Protein AF-A0A7C5VXK3-F1 (afdb_monomer_lite)

Foldseek 3Di:
DQLQVLVQVLCVLQVHHVVVQFDPPPPDPPRRGDCCLLDLVCLPPVNVCVSVVHDCVVRVVCCVVCVVSSVSSSVSSVVVCVVVVHRAFQKKKKKKKAWDPVVVCLVVQCVPPNPVSNVLQVVLLVVLLVVLVCCCVPVFVQKAWPDRRSGMTIIMHQLLCRLVSNLSSQVSSCVSNVGTGMFMFMEMDGPVPPVVVNNVNRVVQSVLQCLQVPRQKYWYWYDAPDDDIFIAMAHSVLVVLLPLVVLLVLLQDDAASHFAPCLLVQLLVVCVVVLALDVVSLVSLLVSLVVGGHHPPPNVVVSVSNSVSLSVSQNVLVVSQVVQVVPDPDDDPSDRGRSSNNSSSSSNSSNCVSRSSDD

Structure (mmCIF, N/CA/C/O backbone):
data_AF-A0A7C5VXK3-F1
#
_entry.id   AF-A0A7C5VXK3-F1
#
loop_
_atom_site.group_PDB
_atom_site.id
_atom_site.type_symbol
_atom_site.label_atom_id
_atom_site.label_alt_id
_atom_site.label_comp_id
_atom_site.label_asym_id
_atom_site.label_entity_id
_atom_site.label_seq_id
_atom_site.pdbx_PDB_ins_code
_atom_site.Cartn_x
_atom_site.Cartn_y
_atom_site.Cartn_z
_atom_site.occupancy
_atom_site.B_iso_or_equiv
_atom_site.auth_seq_id
_atom_site.auth_comp_id
_atom_site.auth_asym_id
_atom_site.auth_atom_id
_atom_site.pdbx_PDB_model_num
ATOM 1 N N . GLU A 1 1 ? 18.130 -14.695 -14.719 1.00 89.81 1 GLU A N 1
ATOM 2 C CA . GLU A 1 1 ? 19.472 -15.063 -15.228 1.00 89.81 1 GLU A CA 1
ATOM 3 C C . GLU A 1 1 ? 19.675 -14.623 -16.669 1.00 89.81 1 GLU A C 1
ATOM 5 O O . GLU A 1 1 ? 20.484 -13.735 -16.870 1.00 89.81 1 GLU A O 1
ATOM 10 N N . ALA A 1 2 ? 18.872 -15.091 -17.632 1.00 93.81 2 ALA A N 1
ATOM 11 C CA . ALA A 1 2 ? 18.990 -14.672 -19.039 1.00 93.81 2 ALA A CA 1
ATOM 12 C C . ALA A 1 2 ? 19.088 -13.144 -19.247 1.00 93.81 2 ALA A C 1
ATOM 14 O O . ALA A 1 2 ? 19.926 -12.678 -20.015 1.00 93.81 2 ALA A O 1
ATOM 15 N N . TYR A 1 3 ? 18.276 -12.353 -18.530 1.00 96.12 3 TYR A N 1
ATOM 16 C CA . TYR A 1 3 ? 18.373 -10.891 -18.584 1.00 96.12 3 TYR A CA 1
ATOM 17 C C . TYR A 1 3 ? 19.704 -10.346 -18.040 1.00 96.12 3 TYR A C 1
ATOM 19 O O . TYR A 1 3 ? 20.323 -9.507 -18.689 1.00 96.12 3 TYR A O 1
ATOM 27 N N . ARG A 1 4 ? 20.172 -10.852 -16.890 1.00 95.31 4 ARG A N 1
ATOM 28 C CA . ARG A 1 4 ? 21.469 -10.481 -16.300 1.00 95.31 4 ARG A CA 1
ATOM 29 C C . ARG A 1 4 ? 22.591 -10.718 -17.306 1.00 95.31 4 ARG A C 1
ATOM 31 O O . ARG A 1 4 ? 23.376 -9.814 -17.550 1.00 95.31 4 ARG A O 1
ATOM 38 N N . ASP A 1 5 ? 22.637 -11.902 -17.905 1.00 96.25 5 ASP A N 1
ATOM 39 C CA . ASP A 1 5 ? 23.727 -12.285 -18.803 1.00 96.25 5 ASP A CA 1
ATOM 40 C C . ASP A 1 5 ? 23.717 -11.422 -20.082 1.00 96.25 5 ASP A C 1
ATOM 42 O O . ASP A 1 5 ? 24.765 -10.983 -20.556 1.00 96.25 5 ASP A O 1
ATOM 46 N N . ALA A 1 6 ? 22.528 -11.097 -20.606 1.00 97.12 6 ALA A N 1
ATOM 47 C CA . ALA A 1 6 ? 22.383 -10.181 -21.737 1.00 97.12 6 ALA A CA 1
ATOM 48 C C . ALA A 1 6 ? 22.794 -8.736 -21.388 1.00 97.12 6 ALA A C 1
ATOM 50 O O . ALA A 1 6 ? 23.418 -8.061 -22.209 1.00 97.12 6 ALA A O 1
ATOM 51 N N . PHE A 1 7 ? 22.476 -8.270 -20.177 1.00 96.75 7 PHE A N 1
ATOM 52 C CA . PHE A 1 7 ? 22.904 -6.967 -19.669 1.00 96.75 7 PHE A CA 1
ATOM 53 C C . PHE A 1 7 ? 24.427 -6.902 -19.474 1.00 96.75 7 PHE A C 1
ATOM 55 O O . PHE A 1 7 ? 25.067 -5.969 -19.953 1.00 96.75 7 PHE A O 1
ATOM 62 N N . GLU A 1 8 ? 25.032 -7.914 -18.847 1.00 97.00 8 GLU A N 1
ATOM 63 C CA . GLU A 1 8 ? 26.486 -7.997 -18.659 1.00 97.00 8 GLU A CA 1
ATOM 64 C C . GLU A 1 8 ? 27.231 -8.015 -20.008 1.00 97.00 8 GLU A C 1
ATOM 66 O O . GLU A 1 8 ? 28.255 -7.340 -20.159 1.00 97.00 8 GLU A O 1
ATOM 71 N N . LEU A 1 9 ? 26.696 -8.716 -21.017 1.00 97.44 9 LEU A N 1
ATOM 72 C CA . LEU A 1 9 ? 27.242 -8.713 -22.377 1.00 97.44 9 LEU A CA 1
ATOM 73 C C . LEU A 1 9 ? 27.132 -7.335 -23.045 1.00 97.44 9 LEU A C 1
ATOM 75 O O . LEU A 1 9 ? 28.082 -6.903 -23.700 1.00 97.44 9 LEU A O 1
ATOM 79 N N . LEU A 1 10 ? 26.003 -6.640 -22.879 1.00 97.00 10 LEU A N 1
ATOM 80 C CA . LEU A 1 10 ? 25.816 -5.281 -23.391 1.00 97.00 10 LEU A CA 1
ATOM 81 C C . LEU A 1 10 ? 26.846 -4.318 -22.792 1.00 97.00 10 LEU A C 1
ATOM 83 O O . LEU A 1 10 ? 27.551 -3.653 -23.545 1.00 97.00 10 LEU A O 1
ATOM 87 N N . VAL A 1 11 ? 26.986 -4.305 -21.464 1.00 96.44 11 VAL A N 1
ATOM 88 C CA . VAL A 1 11 ? 27.965 -3.462 -20.758 1.00 96.44 11 VAL A CA 1
ATOM 89 C C . VAL A 1 11 ? 29.392 -3.777 -21.216 1.00 96.44 11 VAL A C 1
ATOM 91 O O . VAL A 1 11 ? 30.149 -2.871 -21.551 1.00 96.44 11 VAL A O 1
ATOM 94 N N . THR A 1 12 ? 29.743 -5.061 -21.329 1.00 96.75 12 THR A N 1
ATOM 95 C CA . THR A 1 12 ? 31.069 -5.488 -21.814 1.00 96.75 12 THR A CA 1
ATOM 96 C C . THR A 1 12 ? 31.331 -5.034 -23.252 1.00 96.75 12 THR A C 1
ATOM 98 O O . THR A 1 12 ? 32.447 -4.648 -23.593 1.00 96.75 12 THR A O 1
ATOM 101 N N . SER A 1 13 ? 30.302 -5.038 -24.103 1.00 95.06 13 SER A N 1
ATOM 102 C CA . SER A 1 13 ? 30.413 -4.620 -25.509 1.00 95.06 13 SER A CA 1
ATOM 103 C C . SER A 1 13 ? 30.579 -3.108 -25.678 1.00 95.06 13 SER A C 1
ATOM 105 O O . SER A 1 13 ? 31.058 -2.667 -26.718 1.00 95.06 13 SER A O 1
ATOM 107 N N . LEU A 1 14 ? 30.228 -2.324 -24.654 1.00 94.50 14 LEU A N 1
ATOM 108 C CA . LEU A 1 14 ? 30.524 -0.892 -24.561 1.00 94.50 14 LEU A CA 1
ATOM 109 C C . LEU A 1 14 ? 31.941 -0.618 -24.018 1.00 94.50 14 LEU A C 1
ATOM 111 O O . LEU A 1 14 ? 32.313 0.531 -23.820 1.0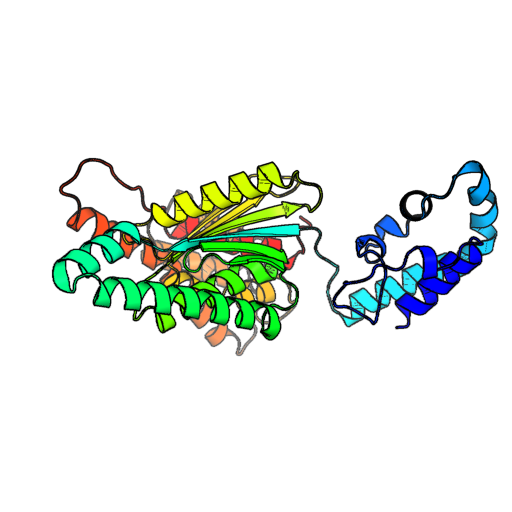0 94.50 14 LEU A O 1
ATOM 115 N N . GLY A 1 15 ? 32.744 -1.660 -23.770 1.00 93.50 15 GLY A N 1
ATOM 116 C CA . GLY A 1 15 ? 34.093 -1.535 -23.211 1.00 93.50 15 GLY A CA 1
ATOM 117 C C . GLY A 1 15 ? 34.129 -1.386 -21.688 1.00 93.50 15 GLY A C 1
ATOM 118 O O . GLY A 1 15 ? 35.206 -1.223 -21.112 1.00 93.50 15 GLY A O 1
ATOM 119 N N . GLU A 1 16 ? 32.981 -1.486 -21.021 1.00 95.62 16 GLU A N 1
ATOM 120 C CA . GLU A 1 16 ? 32.873 -1.359 -19.574 1.00 95.62 16 GLU A CA 1
ATOM 121 C C . GLU A 1 16 ? 32.979 -2.710 -18.853 1.00 95.62 16 GLU A C 1
ATOM 123 O O . GLU A 1 16 ? 32.788 -3.786 -19.420 1.00 95.62 16 GLU A O 1
ATOM 128 N N . ARG A 1 17 ? 33.275 -2.665 -17.550 1.00 94.75 17 ARG A N 1
ATOM 129 C CA . ARG A 1 17 ? 33.309 -3.861 -16.694 1.00 94.75 17 ARG A CA 1
ATOM 130 C C . ARG A 1 17 ? 32.024 -3.943 -15.876 1.00 94.75 17 ARG A C 1
ATOM 132 O O . ARG A 1 17 ? 31.845 -3.092 -15.002 1.00 94.75 17 ARG A O 1
ATOM 139 N N . PRO A 1 18 ? 31.174 -4.975 -16.041 1.00 92.44 18 PRO A N 1
ATOM 140 C CA . PRO A 1 18 ? 29.927 -5.081 -15.285 1.00 92.44 18 PRO A CA 1
ATOM 141 C C . PRO A 1 18 ? 30.117 -4.967 -13.767 1.00 92.44 18 PRO A C 1
ATOM 143 O O . PRO A 1 18 ? 29.291 -4.383 -13.079 1.00 92.44 18 PRO A O 1
ATOM 146 N N . GLN A 1 19 ? 31.236 -5.449 -13.222 1.00 91.44 19 GLN A N 1
ATOM 147 C CA . GLN A 1 19 ? 31.531 -5.394 -11.786 1.00 91.44 19 GLN A CA 1
ATOM 148 C C . GLN A 1 19 ? 31.534 -3.965 -11.219 1.00 91.44 19 GLN A C 1
ATOM 150 O O . GLN A 1 19 ? 31.253 -3.797 -10.036 1.00 91.44 19 GLN A O 1
ATOM 155 N N . ARG A 1 20 ? 31.803 -2.945 -12.046 1.00 91.94 20 ARG A N 1
ATOM 156 C CA . ARG A 1 20 ? 31.771 -1.527 -11.654 1.00 91.94 20 ARG A CA 1
ATOM 157 C C . ARG A 1 20 ? 30.371 -1.052 -11.257 1.00 91.94 20 ARG A C 1
ATOM 159 O O . ARG A 1 20 ? 30.247 -0.170 -10.416 1.00 91.94 20 ARG A O 1
ATOM 166 N N . TYR A 1 21 ? 29.339 -1.651 -11.845 1.00 89.75 21 TYR A N 1
ATOM 167 C CA . TYR A 1 21 ? 27.937 -1.279 -11.644 1.00 89.75 21 TYR A CA 1
ATOM 168 C C . TYR A 1 21 ? 27.233 -2.162 -10.617 1.00 89.75 21 TYR A C 1
ATOM 170 O O . TYR A 1 21 ? 26.034 -2.006 -10.382 1.00 89.75 21 TYR A O 1
ATOM 178 N N . ARG A 1 22 ? 27.959 -3.111 -10.014 1.00 89.81 22 ARG A N 1
ATOM 179 C CA . ARG A 1 22 ? 27.377 -3.968 -8.991 1.00 89.81 22 ARG A CA 1
ATOM 180 C C . ARG A 1 22 ? 27.127 -3.184 -7.710 1.00 89.81 22 ARG A C 1
ATOM 182 O O . ARG A 1 22 ? 27.978 -2.421 -7.255 1.00 89.81 22 ARG A O 1
ATOM 189 N N . ARG A 1 23 ? 25.969 -3.413 -7.103 1.00 84.69 23 ARG A N 1
ATOM 190 C CA . ARG A 1 23 ? 25.597 -2.880 -5.792 1.00 84.69 23 ARG A CA 1
ATOM 191 C C . ARG A 1 23 ? 25.682 -4.004 -4.762 1.00 84.69 23 ARG A C 1
ATOM 193 O O . ARG A 1 23 ? 25.214 -5.112 -5.007 1.00 84.69 23 ARG A O 1
ATOM 200 N N . SER A 1 24 ? 26.285 -3.723 -3.611 1.00 75.75 24 SER A N 1
ATOM 201 C CA . SER A 1 24 ? 26.254 -4.618 -2.453 1.00 75.75 24 SER A CA 1
ATOM 202 C C . SER A 1 24 ? 25.015 -4.341 -1.600 1.00 75.75 24 SER A C 1
ATOM 204 O O . SER A 1 24 ? 24.471 -3.240 -1.619 1.00 75.75 24 SER A O 1
ATOM 206 N N . GLY A 1 25 ? 24.557 -5.345 -0.851 1.00 68.00 25 GLY A N 1
ATOM 207 C CA . GLY A 1 25 ? 23.431 -5.187 0.076 1.00 68.00 25 GLY A CA 1
ATOM 208 C C . GLY A 1 25 ? 22.050 -5.106 -0.581 1.00 68.00 25 GLY A C 1
ATOM 209 O O . GLY A 1 25 ? 21.062 -4.940 0.128 1.00 68.00 25 GLY A O 1
ATOM 210 N N . LEU A 1 26 ? 21.952 -5.262 -1.906 1.00 63.72 26 LEU A N 1
ATOM 211 C CA . LEU A 1 26 ? 20.684 -5.585 -2.554 1.00 63.72 26 LEU A CA 1
ATOM 212 C C . LEU A 1 26 ? 20.330 -7.016 -2.146 1.00 63.72 26 LEU A C 1
ATOM 214 O O . LEU A 1 26 ? 21.107 -7.922 -2.423 1.00 63.72 26 LEU A O 1
ATOM 218 N N . GLY A 1 27 ? 19.182 -7.249 -1.511 1.00 63.41 27 GLY A N 1
ATOM 219 C CA . GLY A 1 27 ? 18.715 -8.595 -1.130 1.00 63.41 27 GLY A CA 1
ATOM 220 C C . GLY A 1 27 ? 18.394 -9.528 -2.314 1.00 63.41 27 GLY A C 1
ATOM 221 O O . GLY A 1 27 ? 17.584 -10.437 -2.170 1.00 63.41 27 GLY A O 1
ATOM 222 N N . VAL A 1 28 ? 18.975 -9.281 -3.494 1.00 70.06 28 VAL A N 1
ATOM 223 C CA . VAL A 1 28 ? 18.736 -9.975 -4.760 1.00 70.06 28 VAL A CA 1
ATOM 224 C C . VAL A 1 28 ? 20.080 -10.304 -5.422 1.00 70.06 28 VAL A C 1
ATOM 226 O O . VAL A 1 28 ? 20.599 -9.550 -6.243 1.00 70.06 28 VAL A O 1
ATOM 229 N N . ASP A 1 29 ? 20.631 -11.475 -5.105 1.00 75.81 29 ASP A N 1
ATOM 230 C CA . ASP A 1 29 ? 21.925 -11.927 -5.648 1.00 75.81 29 ASP A CA 1
ATOM 231 C C . ASP A 1 29 ? 21.877 -12.238 -7.156 1.00 75.81 29 ASP A C 1
ATOM 233 O O . ASP A 1 29 ? 22.894 -12.237 -7.853 1.00 75.81 29 ASP A O 1
ATOM 237 N N . THR A 1 30 ? 20.684 -12.508 -7.692 1.00 85.12 30 THR A N 1
ATOM 238 C CA . THR A 1 30 ? 20.488 -12.936 -9.085 1.00 85.12 30 THR A CA 1
ATOM 239 C C . THR A 1 30 ? 20.603 -11.798 -10.100 1.00 85.12 30 THR A C 1
ATOM 241 O O . THR A 1 30 ? 20.847 -12.074 -11.279 1.00 85.12 30 THR A O 1
ATOM 244 N N . PHE A 1 31 ? 20.470 -10.541 -9.664 1.00 89.56 31 PHE A N 1
ATOM 245 C CA . PHE A 1 31 ? 20.691 -9.333 -10.461 1.00 89.56 31 PHE A CA 1
ATOM 246 C C . PHE A 1 31 ? 21.316 -8.245 -9.566 1.00 89.56 31 PHE A C 1
ATOM 248 O O . PHE A 1 31 ? 20.606 -7.381 -9.059 1.00 89.56 31 PHE A O 1
ATOM 255 N N . PRO A 1 32 ? 22.644 -8.282 -9.347 1.00 90.50 32 PRO A N 1
ATOM 256 C CA . PRO A 1 32 ? 23.327 -7.436 -8.366 1.00 90.50 32 PRO A CA 1
ATOM 257 C C . PRO A 1 32 ? 23.596 -6.015 -8.892 1.00 90.50 32 PRO A C 1
ATOM 259 O O . PRO A 1 32 ? 24.650 -5.449 -8.621 1.00 90.50 32 PRO A O 1
ATOM 262 N N . TYR A 1 33 ? 22.689 -5.453 -9.690 1.00 91.31 33 TYR A N 1
ATOM 263 C CA . TYR A 1 33 ? 22.811 -4.146 -10.342 1.00 91.31 33 TYR A CA 1
ATOM 264 C C . TYR A 1 33 ? 21.725 -3.197 -9.852 1.00 91.31 33 TYR A C 1
ATOM 266 O O . TYR A 1 33 ? 20.760 -3.620 -9.220 1.00 91.31 33 TYR A O 1
ATOM 274 N N . ASP A 1 34 ? 21.874 -1.912 -10.168 1.00 88.88 34 ASP A N 1
ATOM 275 C CA . ASP A 1 34 ? 20.846 -0.922 -9.864 1.00 88.88 34 ASP A CA 1
ATOM 276 C C . ASP A 1 34 ? 19.480 -1.315 -10.460 1.00 88.88 34 ASP A C 1
ATOM 278 O O . ASP A 1 34 ? 19.385 -1.781 -11.602 1.00 88.88 34 ASP A O 1
ATOM 282 N N . GLY A 1 35 ? 18.411 -1.119 -9.684 1.00 88.19 35 GLY A N 1
ATOM 283 C CA . GLY A 1 35 ? 17.045 -1.420 -10.107 1.00 88.19 35 GLY A CA 1
ATOM 284 C C . GLY A 1 35 ? 16.597 -0.569 -11.297 1.00 88.19 35 GLY A C 1
ATOM 285 O O . GLY A 1 35 ? 15.695 -0.984 -12.025 1.00 88.19 35 GLY A O 1
ATOM 286 N N . ALA A 1 36 ? 17.255 0.569 -11.550 1.00 89.69 36 ALA A N 1
ATOM 287 C CA . ALA A 1 36 ? 17.048 1.382 -12.746 1.00 89.69 36 ALA A CA 1
ATOM 288 C C . ALA A 1 36 ? 17.187 0.560 -14.042 1.00 89.69 36 ALA A C 1
ATOM 290 O O . ALA A 1 36 ? 16.371 0.698 -14.953 1.00 89.69 36 ALA A O 1
ATOM 291 N N . PHE A 1 37 ? 18.120 -0.396 -14.103 1.00 93.75 37 PHE A N 1
ATOM 292 C CA . PHE A 1 37 ? 18.292 -1.254 -15.279 1.00 93.75 37 PHE A CA 1
ATOM 293 C C . PHE A 1 37 ? 17.147 -2.249 -15.489 1.00 93.75 37 PHE A C 1
ATOM 295 O O . PHE A 1 37 ? 17.081 -2.885 -16.533 1.00 93.75 37 PHE A O 1
ATOM 302 N N . LEU A 1 38 ? 16.214 -2.398 -14.549 1.00 92.62 38 LEU A N 1
ATOM 303 C CA . LEU A 1 38 ? 15.000 -3.188 -14.764 1.00 92.62 38 LEU A CA 1
ATOM 304 C C . LEU A 1 38 ? 13.911 -2.399 -15.491 1.00 92.62 38 LEU A C 1
ATOM 306 O O . LEU A 1 38 ? 12.837 -2.953 -15.706 1.00 92.62 38 LEU A O 1
ATOM 310 N N . TYR A 1 39 ? 14.158 -1.148 -15.890 1.00 92.56 39 TYR A N 1
ATOM 311 C CA . TYR A 1 39 ? 13.227 -0.331 -16.662 1.00 92.56 39 TYR A CA 1
ATOM 312 C C . TYR A 1 39 ? 13.627 -0.271 -18.128 1.00 92.56 39 TYR A C 1
ATOM 314 O O . TYR A 1 39 ? 14.742 0.100 -18.478 1.00 92.56 39 TYR A O 1
ATOM 322 N N . GLU A 1 40 ? 12.663 -0.549 -19.005 1.00 93.06 40 GLU A N 1
ATOM 323 C CA . GLU A 1 40 ? 12.858 -0.455 -20.455 1.00 93.06 40 GLU A CA 1
ATOM 324 C C . GLU A 1 40 ? 13.403 0.911 -20.898 1.00 93.06 40 GLU A C 1
ATOM 326 O O . GLU A 1 40 ? 14.279 0.963 -21.756 1.00 93.06 40 GLU A O 1
ATOM 331 N N . ALA A 1 41 ? 12.915 1.994 -20.284 1.00 92.12 41 ALA A N 1
ATOM 332 C CA . ALA A 1 41 ? 13.348 3.358 -20.583 1.00 92.12 41 ALA A CA 1
ATOM 333 C C . ALA A 1 41 ? 14.846 3.568 -20.309 1.00 92.12 41 ALA A C 1
ATOM 335 O O . ALA A 1 41 ? 15.514 4.246 -21.077 1.00 92.12 41 ALA A O 1
ATOM 336 N N . THR A 1 42 ? 15.395 2.933 -19.271 1.00 94.50 42 THR A N 1
ATOM 337 C CA . THR A 1 42 ? 16.829 2.993 -18.946 1.00 94.50 42 THR A CA 1
ATOM 338 C C . THR A 1 42 ? 17.675 2.221 -19.957 1.00 94.50 42 THR A C 1
ATOM 340 O O . THR A 1 42 ? 18.852 2.505 -20.128 1.00 94.50 42 THR A O 1
ATOM 343 N N . LEU A 1 43 ? 17.083 1.271 -20.689 1.00 95.12 43 LEU A N 1
ATOM 344 C CA . LEU A 1 43 ? 17.736 0.626 -21.827 1.00 95.12 43 LEU A CA 1
ATOM 345 C C . LEU A 1 43 ? 17.537 1.397 -23.140 1.00 95.12 43 LEU A C 1
ATOM 347 O O . LEU A 1 43 ? 17.909 0.890 -24.197 1.00 95.12 43 LEU A O 1
ATOM 351 N N . GLU A 1 44 ? 16.948 2.590 -23.154 1.00 95.38 44 GLU A N 1
ATOM 352 C CA . GLU A 1 44 ? 17.025 3.455 -24.334 1.00 95.38 44 GLU A CA 1
ATOM 353 C C . GLU A 1 44 ? 18.421 4.057 -24.441 1.00 95.38 44 GLU A C 1
ATOM 355 O O . GLU A 1 44 ? 19.030 4.384 -23.434 1.00 95.38 44 GLU A O 1
ATOM 360 N N . TRP A 1 45 ? 18.946 4.182 -25.662 1.00 94.75 45 TRP A N 1
ATOM 361 C CA . TRP A 1 45 ? 20.364 4.491 -25.874 1.00 94.75 45 TRP A CA 1
ATOM 362 C C . TRP A 1 45 ? 20.871 5.710 -25.077 1.00 94.75 45 TRP A C 1
ATOM 364 O O . TRP A 1 45 ? 21.858 5.549 -24.365 1.00 94.75 45 TRP A O 1
ATOM 374 N N . PRO A 1 46 ? 20.194 6.878 -25.090 1.00 95.25 46 PRO A N 1
ATOM 375 C CA . PRO A 1 46 ? 20.656 8.028 -24.312 1.00 95.25 46 PRO A CA 1
ATOM 376 C C . PRO A 1 46 ? 20.629 7.777 -22.796 1.00 95.25 46 PRO A C 1
ATOM 378 O O . PRO A 1 46 ? 21.601 8.075 -22.111 1.00 95.25 46 PRO A O 1
ATOM 381 N N . ALA A 1 47 ? 19.549 7.176 -22.286 1.00 95.69 47 ALA A N 1
ATOM 382 C CA . ALA A 1 47 ? 19.381 6.890 -20.861 1.00 95.69 47 ALA A CA 1
ATOM 383 C C . ALA A 1 47 ? 20.353 5.810 -20.363 1.00 95.69 47 ALA A C 1
ATOM 385 O O . ALA A 1 47 ? 20.827 5.874 -19.235 1.00 95.69 47 ALA A O 1
ATOM 386 N N . LEU A 1 48 ? 20.686 4.836 -21.213 1.00 96.06 48 LEU A N 1
ATOM 387 C CA . LEU A 1 48 ? 21.667 3.802 -20.907 1.00 96.06 48 LEU A CA 1
ATOM 388 C C . LEU A 1 48 ? 23.057 4.409 -20.718 1.00 96.06 48 LEU A C 1
ATOM 390 O O . LEU A 1 48 ? 23.749 4.047 -19.771 1.00 96.06 48 LEU A O 1
ATOM 394 N N . LEU A 1 49 ? 23.470 5.311 -21.616 1.00 96.00 49 LEU A N 1
ATOM 395 C CA . LEU A 1 49 ? 24.757 5.991 -21.486 1.00 96.00 49 LEU A CA 1
ATOM 396 C C . LEU A 1 49 ? 24.793 6.853 -20.223 1.00 96.00 49 LEU A C 1
ATOM 398 O O . LEU A 1 49 ? 25.762 6.774 -19.475 1.00 96.00 49 LEU A O 1
ATOM 402 N N . GLU A 1 50 ? 23.722 7.601 -19.947 1.00 95.19 50 GLU A N 1
ATOM 403 C CA . GLU A 1 50 ? 23.588 8.403 -18.726 1.00 95.19 50 GLU A CA 1
ATOM 404 C C . GLU A 1 50 ? 23.714 7.544 -17.458 1.00 95.19 50 GLU A C 1
ATOM 406 O O . GLU A 1 50 ? 24.558 7.824 -16.606 1.00 95.19 50 GLU A O 1
ATOM 411 N N . GLU A 1 51 ? 22.951 6.452 -17.362 1.00 94.12 51 GLU A N 1
ATOM 412 C CA . GLU A 1 51 ? 22.955 5.555 -16.199 1.00 94.12 51 GLU A CA 1
ATOM 413 C C . GLU A 1 51 ? 24.309 4.842 -16.016 1.00 94.12 51 GLU A C 1
ATOM 415 O O . GLU A 1 51 ? 24.755 4.594 -14.894 1.00 94.12 51 GLU A O 1
ATOM 420 N N . LEU A 1 52 ? 25.005 4.533 -17.116 1.00 94.38 52 LEU A N 1
ATOM 421 C CA . LEU A 1 52 ? 26.353 3.961 -17.078 1.00 94.38 52 LEU A CA 1
ATOM 422 C C . LEU A 1 52 ? 27.455 5.012 -16.843 1.00 94.38 52 LEU A C 1
ATOM 424 O O . LEU A 1 52 ? 28.613 4.628 -16.641 1.00 94.38 52 LEU A O 1
ATOM 428 N N . GLY A 1 53 ? 27.122 6.307 -16.851 1.00 94.88 53 GLY A N 1
ATOM 429 C CA . GLY A 1 53 ? 28.076 7.411 -16.729 1.00 94.88 53 GLY A CA 1
ATOM 430 C C . GLY A 1 53 ? 29.014 7.544 -17.934 1.00 94.88 53 GLY A C 1
ATOM 431 O O . GLY A 1 53 ? 30.188 7.875 -17.762 1.00 94.88 53 GLY A O 1
ATOM 432 N N . LEU A 1 54 ? 28.518 7.231 -19.132 1.00 95.25 54 LEU A N 1
ATOM 433 C CA . LEU A 1 54 ? 29.257 7.234 -20.392 1.00 95.25 54 LEU A CA 1
ATOM 434 C C . LEU A 1 54 ? 29.003 8.513 -21.193 1.00 95.25 54 LEU A C 1
ATOM 436 O O . LEU A 1 54 ? 27.876 8.989 -21.300 1.00 95.25 54 LEU A O 1
ATOM 440 N N . ASP A 1 55 ? 30.065 9.032 -21.805 1.00 95.12 55 ASP A N 1
ATOM 441 C CA . ASP A 1 55 ? 29.996 10.201 -22.680 1.00 95.12 55 ASP A CA 1
ATOM 442 C C . ASP A 1 55 ? 29.361 9.849 -24.046 1.00 95.12 55 ASP A C 1
ATOM 444 O O . ASP A 1 55 ? 29.861 8.935 -24.721 1.00 95.12 55 ASP A O 1
ATOM 448 N N . PRO A 1 56 ? 28.294 10.551 -24.481 1.00 95.31 56 PRO A N 1
ATOM 449 C CA . PRO A 1 56 ? 27.647 10.306 -25.769 1.00 95.31 56 PRO A CA 1
ATOM 450 C C . PRO A 1 56 ? 28.567 10.480 -26.977 1.00 95.31 56 PRO A C 1
ATOM 452 O O . PRO A 1 56 ? 28.521 9.646 -27.880 1.00 95.31 56 PRO A O 1
ATOM 455 N N . GLU A 1 57 ? 29.441 11.495 -26.991 1.00 93.88 57 GLU A N 1
ATOM 456 C CA . GLU A 1 57 ? 30.312 11.764 -28.148 1.00 93.88 57 GLU A CA 1
ATOM 457 C C . GLU A 1 57 ? 31.256 10.587 -28.426 1.00 93.88 57 GLU A C 1
ATOM 459 O O . GLU A 1 57 ? 31.471 10.194 -29.575 1.00 93.88 57 GLU A O 1
ATOM 464 N N . THR A 1 58 ? 31.769 9.977 -27.358 1.00 93.31 58 THR A N 1
ATOM 465 C CA . THR A 1 58 ? 32.670 8.825 -27.435 1.00 93.31 58 THR A CA 1
ATOM 466 C C . THR A 1 58 ? 31.938 7.516 -27.768 1.00 93.31 58 THR A C 1
ATOM 468 O O . THR A 1 58 ? 32.515 6.634 -28.407 1.00 93.31 58 THR A O 1
ATOM 471 N N . ASN A 1 59 ? 30.674 7.362 -27.355 1.00 94.31 59 ASN A N 1
ATOM 472 C CA . ASN A 1 59 ? 29.962 6.078 -27.411 1.00 94.31 59 ASN A CA 1
ATOM 473 C C . ASN A 1 59 ? 28.959 5.951 -28.563 1.00 94.31 59 ASN A C 1
ATOM 475 O O . ASN A 1 59 ? 28.731 4.836 -29.032 1.00 94.31 59 ASN A O 1
ATOM 479 N N . ASP A 1 60 ? 28.396 7.044 -29.078 1.00 93.75 60 ASP A N 1
ATOM 480 C CA . ASP A 1 60 ? 27.455 7.015 -30.206 1.00 93.75 60 ASP A CA 1
ATOM 481 C C . ASP A 1 60 ? 27.965 6.245 -31.443 1.00 93.75 60 ASP A C 1
ATOM 483 O O . ASP A 1 60 ? 27.176 5.499 -32.037 1.00 93.75 60 ASP A O 1
ATOM 487 N N . PRO A 1 61 ? 29.263 6.298 -31.816 1.00 94.44 61 PRO A N 1
ATOM 488 C CA . PRO A 1 61 ? 29.792 5.485 -32.913 1.00 94.44 61 PRO A CA 1
ATOM 489 C C . PRO A 1 61 ? 29.679 3.967 -32.682 1.00 94.44 61 PRO A C 1
ATOM 491 O O . PRO A 1 61 ? 29.611 3.197 -33.644 1.00 94.44 61 PRO A O 1
ATOM 494 N N . LEU A 1 62 ? 29.640 3.518 -31.421 1.00 92.00 62 LEU A N 1
ATOM 495 C CA . LEU A 1 62 ? 29.504 2.105 -31.056 1.00 92.00 62 LEU A CA 1
ATOM 496 C C . LEU A 1 62 ? 28.066 1.602 -31.197 1.00 92.00 62 LEU A C 1
ATOM 498 O O . LEU A 1 62 ? 27.860 0.391 -31.294 1.00 92.00 62 LEU A O 1
ATOM 502 N N . ARG A 1 63 ? 27.068 2.494 -31.262 1.00 93.00 63 ARG A N 1
ATOM 503 C CA . ARG A 1 63 ? 25.640 2.137 -31.279 1.00 93.00 63 ARG A CA 1
ATOM 504 C C . ARG A 1 63 ? 25.299 1.092 -32.336 1.00 93.00 63 ARG A C 1
ATOM 506 O O . ARG A 1 63 ? 24.639 0.102 -32.033 1.00 93.00 63 ARG A O 1
ATOM 513 N N . THR A 1 64 ? 25.779 1.288 -33.563 1.00 93.44 64 THR A N 1
ATOM 514 C CA . THR A 1 64 ? 25.549 0.354 -34.676 1.00 93.44 64 THR A CA 1
ATOM 515 C C . THR A 1 64 ? 26.270 -0.978 -34.458 1.00 93.44 64 THR A C 1
ATOM 517 O O . THR A 1 64 ? 25.753 -2.029 -34.825 1.00 93.44 64 THR A O 1
ATOM 520 N N . GLN A 1 65 ? 27.449 -0.959 -33.828 1.00 93.44 65 GLN A N 1
ATOM 521 C CA . GLN A 1 65 ? 28.234 -2.168 -33.555 1.00 93.44 65 GLN A CA 1
ATOM 522 C C . GLN A 1 65 ? 27.551 -3.050 -32.503 1.00 93.44 65 GLN A C 1
ATOM 524 O O . GLN A 1 65 ? 27.517 -4.274 -32.643 1.00 93.44 65 GLN A O 1
ATOM 529 N N . VAL A 1 66 ? 26.960 -2.433 -31.475 1.00 95.50 66 VAL A N 1
ATOM 530 C CA . VAL A 1 66 ? 26.300 -3.143 -30.369 1.00 95.50 66 VAL A CA 1
ATOM 531 C C . VAL A 1 66 ? 24.796 -3.336 -30.572 1.00 95.50 66 VAL A C 1
ATOM 533 O O . VAL A 1 66 ? 24.152 -3.950 -29.724 1.00 95.50 66 VAL A O 1
ATOM 536 N N . GLU A 1 67 ? 24.217 -2.882 -31.689 1.00 96.00 67 GLU A N 1
ATOM 537 C CA . GLU A 1 67 ? 22.763 -2.855 -31.913 1.00 96.00 67 GLU A CA 1
ATOM 538 C C . GLU A 1 67 ? 22.099 -4.223 -31.674 1.00 96.00 67 GLU A C 1
ATOM 540 O O . GLU A 1 67 ? 21.061 -4.327 -31.014 1.00 96.00 67 GLU A O 1
ATOM 545 N N . LYS A 1 68 ? 22.720 -5.303 -32.164 1.00 97.25 68 LYS A N 1
ATOM 546 C CA . LYS A 1 68 ? 22.207 -6.669 -31.984 1.00 97.25 68 LYS A CA 1
ATOM 547 C C . LYS A 1 68 ? 22.194 -7.092 -30.511 1.00 97.25 68 LYS A C 1
ATOM 549 O O . LYS A 1 68 ? 21.246 -7.741 -30.073 1.00 97.25 68 LYS A O 1
ATOM 554 N N . ILE A 1 69 ? 23.231 -6.728 -29.758 1.00 97.44 69 ILE A N 1
ATOM 555 C CA . ILE A 1 69 ? 23.393 -7.067 -28.336 1.00 97.44 69 ILE A CA 1
ATOM 556 C C . ILE A 1 69 ? 22.427 -6.234 -27.494 1.00 97.44 69 ILE A C 1
ATOM 558 O O . ILE A 1 69 ? 21.723 -6.767 -26.639 1.00 97.44 69 ILE A O 1
ATOM 562 N N . HIS A 1 70 ? 22.310 -4.945 -27.809 1.00 97.06 70 HIS A N 1
ATOM 563 C CA . HIS A 1 70 ? 21.350 -4.032 -27.200 1.00 97.06 70 HIS A CA 1
ATOM 564 C C . HIS A 1 70 ? 19.908 -4.517 -27.377 1.00 97.06 70 HIS A C 1
ATOM 566 O O . HIS A 1 70 ? 19.150 -4.609 -26.409 1.00 97.06 70 HIS A O 1
ATOM 572 N N . ARG A 1 71 ? 19.544 -4.932 -28.596 1.00 96.88 71 ARG A N 1
ATOM 573 C CA . ARG A 1 71 ? 18.234 -5.526 -28.892 1.00 96.88 71 ARG A CA 1
ATOM 574 C C . ARG A 1 71 ? 18.002 -6.828 -28.121 1.00 96.88 71 ARG A C 1
ATOM 576 O O . ARG A 1 71 ? 16.895 -7.046 -27.634 1.00 96.88 71 ARG A O 1
ATOM 583 N N . ALA A 1 72 ? 19.025 -7.672 -27.983 1.00 97.56 72 ALA A N 1
ATOM 584 C CA . ALA A 1 72 ? 18.936 -8.910 -27.211 1.00 97.56 72 ALA A CA 1
ATOM 585 C C . ALA A 1 72 ? 18.687 -8.641 -25.715 1.00 97.56 72 ALA A C 1
ATOM 587 O O . ALA A 1 72 ? 17.804 -9.270 -25.134 1.00 97.56 72 ALA A O 1
ATOM 588 N N . ALA A 1 73 ? 19.379 -7.666 -25.115 1.00 97.19 73 ALA A N 1
ATOM 589 C CA . ALA A 1 73 ? 19.152 -7.259 -23.727 1.00 97.19 73 ALA A CA 1
ATOM 590 C C . ALA A 1 73 ? 17.722 -6.739 -23.507 1.00 97.19 73 ALA A C 1
ATOM 592 O O . ALA A 1 73 ? 17.038 -7.185 -22.584 1.00 97.19 73 ALA A O 1
ATOM 593 N N . ARG A 1 74 ? 17.219 -5.880 -24.408 1.00 97.12 74 ARG A N 1
ATOM 594 C CA . ARG A 1 74 ? 15.822 -5.410 -24.366 1.00 97.12 74 ARG A CA 1
ATOM 595 C C . ARG A 1 74 ? 14.821 -6.557 -24.504 1.00 97.12 74 ARG A C 1
ATOM 597 O O . ARG A 1 74 ? 13.846 -6.604 -23.762 1.00 97.12 74 ARG A O 1
ATOM 604 N N . SER A 1 75 ? 15.065 -7.503 -25.411 1.00 97.31 75 SER A N 1
ATOM 605 C CA . SER A 1 75 ? 14.200 -8.677 -25.585 1.00 97.31 75 SER A CA 1
ATOM 606 C C . SER A 1 75 ? 14.189 -9.574 -24.347 1.00 97.31 75 SER A C 1
ATOM 608 O O . SER A 1 75 ? 13.132 -10.071 -23.969 1.00 97.31 75 SER A O 1
ATOM 610 N N . ALA A 1 76 ? 15.339 -9.770 -23.699 1.00 97.38 76 ALA A N 1
ATOM 611 C CA . ALA A 1 76 ? 15.430 -10.543 -22.465 1.00 97.38 76 ALA A CA 1
ATOM 612 C C . ALA A 1 76 ? 14.696 -9.853 -21.301 1.00 97.38 76 ALA A C 1
ATOM 614 O O . ALA A 1 76 ? 14.072 -10.536 -20.490 1.00 97.38 76 ALA A O 1
ATOM 615 N N . LEU A 1 77 ? 14.706 -8.514 -21.246 1.00 96.50 77 LEU A N 1
ATOM 616 C CA . LEU A 1 77 ? 13.908 -7.748 -20.283 1.00 96.50 77 LEU A CA 1
ATOM 617 C C . LEU A 1 77 ? 12.400 -7.891 -20.542 1.00 96.50 77 LEU A C 1
ATOM 619 O O . LEU A 1 77 ? 11.634 -8.094 -19.604 1.00 96.50 77 LEU A O 1
ATOM 623 N N . MET A 1 78 ? 11.966 -7.834 -21.806 1.00 95.50 78 MET A N 1
ATOM 624 C CA . MET A 1 78 ? 10.556 -8.053 -22.160 1.00 95.50 78 MET A CA 1
ATOM 625 C C . MET A 1 78 ? 10.087 -9.460 -21.795 1.00 95.50 78 MET A C 1
ATOM 627 O O . MET A 1 78 ? 8.981 -9.630 -21.285 1.00 95.50 78 MET A O 1
ATOM 631 N N .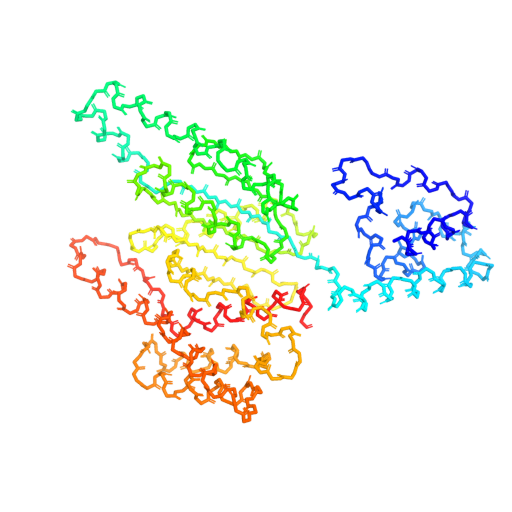 GLU A 1 79 ? 10.934 -10.465 -22.013 1.00 96.00 79 GLU A N 1
ATOM 632 C CA . GLU A 1 79 ? 10.637 -11.837 -21.613 1.00 96.00 79 GLU A CA 1
ATOM 633 C C . GLU A 1 79 ? 10.560 -11.976 -20.088 1.00 96.00 79 GLU A C 1
ATOM 635 O O . GLU A 1 79 ? 9.656 -12.637 -19.581 1.00 96.00 79 GLU A O 1
ATOM 640 N N . LEU A 1 80 ? 11.435 -11.288 -19.343 1.00 94.50 80 LEU A N 1
ATOM 641 C CA . LEU A 1 80 ? 11.334 -11.215 -17.885 1.00 94.50 80 LEU A CA 1
ATOM 642 C C . LEU A 1 80 ? 9.979 -10.632 -17.456 1.00 94.50 80 LEU A C 1
ATOM 644 O O . LEU A 1 80 ? 9.295 -11.243 -16.640 1.00 94.50 80 LEU A O 1
ATOM 648 N N . TYR A 1 81 ? 9.547 -9.509 -18.038 1.00 93.38 81 TYR A N 1
ATOM 649 C CA . TYR A 1 81 ? 8.228 -8.938 -17.738 1.00 93.38 81 TYR A CA 1
ATOM 650 C C . TYR A 1 81 ? 7.087 -9.900 -18.066 1.00 93.38 81 TYR A C 1
ATOM 652 O O . TYR A 1 81 ? 6.133 -10.002 -17.300 1.00 93.38 81 TYR A O 1
ATOM 660 N N . ARG A 1 82 ? 7.183 -10.625 -19.186 1.00 92.00 82 ARG A N 1
ATOM 661 C CA . ARG A 1 82 ? 6.174 -11.604 -19.604 1.00 92.00 82 ARG A CA 1
ATOM 662 C C . ARG A 1 82 ? 6.073 -12.771 -18.623 1.00 92.00 82 ARG A C 1
ATOM 664 O O . ARG A 1 82 ? 4.967 -13.186 -18.297 1.00 92.00 82 ARG A O 1
ATOM 671 N N . VAL A 1 83 ? 7.210 -13.294 -18.159 1.00 92.56 83 VAL A N 1
ATOM 672 C CA . VAL A 1 83 ? 7.270 -14.415 -17.207 1.00 92.56 83 VAL A CA 1
ATOM 673 C C . VAL A 1 83 ? 6.775 -14.000 -15.823 1.00 92.56 83 VAL A C 1
ATOM 675 O O . VAL A 1 83 ? 6.037 -14.752 -15.196 1.00 92.56 83 VAL A O 1
ATOM 678 N N . VAL A 1 84 ? 7.156 -12.809 -15.354 1.00 88.56 84 VAL A N 1
ATOM 679 C CA . VAL A 1 84 ? 6.700 -12.279 -14.057 1.00 88.56 84 VAL A CA 1
ATOM 680 C C . VAL A 1 84 ? 5.237 -11.812 -14.139 1.00 88.56 84 VAL A C 1
ATOM 682 O O . VAL A 1 84 ? 4.541 -11.772 -13.131 1.00 88.56 84 VAL A O 1
ATOM 685 N N . GLY A 1 85 ? 4.747 -11.479 -15.337 1.00 85.25 85 GLY A N 1
ATOM 686 C CA . GLY A 1 85 ? 3.387 -10.986 -15.567 1.00 85.25 85 GLY A CA 1
ATOM 687 C C . GLY A 1 85 ? 3.186 -9.518 -15.180 1.00 85.25 85 GLY A C 1
ATOM 688 O O . GLY A 1 85 ? 2.058 -9.034 -15.185 1.00 85.25 85 GLY A O 1
ATOM 689 N N . GLN A 1 86 ? 4.262 -8.798 -14.847 1.00 82.56 86 GLN A N 1
ATOM 690 C CA . GLN A 1 86 ? 4.216 -7.391 -14.451 1.00 82.56 86 GLN A CA 1
ATOM 691 C C . GLN A 1 86 ? 5.513 -6.653 -14.793 1.00 82.56 86 GLN A C 1
ATOM 693 O O . GLN A 1 86 ? 6.586 -7.243 -14.941 1.00 82.56 86 GLN A O 1
ATOM 698 N N . ARG A 1 87 ? 5.394 -5.328 -14.890 1.00 87.00 87 ARG A N 1
ATOM 699 C CA . ARG A 1 87 ? 6.524 -4.397 -14.964 1.00 87.00 87 ARG A CA 1
ATOM 700 C C . ARG A 1 87 ? 6.857 -3.888 -13.554 1.00 87.00 87 ARG A C 1
ATOM 702 O O . ARG A 1 87 ? 5.953 -3.819 -12.721 1.00 87.00 87 ARG A O 1
ATOM 709 N N . PRO A 1 88 ? 8.115 -3.511 -13.272 1.00 87.62 88 PRO A N 1
ATOM 710 C CA . PRO A 1 88 ? 8.469 -2.923 -11.986 1.00 87.62 88 PRO A CA 1
ATOM 711 C C . PRO A 1 88 ? 7.707 -1.610 -11.751 1.00 87.62 88 PRO A C 1
ATOM 713 O O . PRO A 1 88 ? 7.573 -0.779 -12.653 1.00 87.62 88 PRO A O 1
ATOM 716 N N . SER A 1 89 ? 7.196 -1.445 -10.530 1.00 88.69 89 SER A N 1
ATOM 717 C CA . SER A 1 89 ? 6.494 -0.235 -10.099 1.00 88.69 89 SER A CA 1
ATOM 718 C C . SER A 1 89 ? 7.487 0.876 -9.776 1.00 88.69 89 SER A C 1
ATOM 720 O O . SER A 1 89 ? 8.462 0.655 -9.060 1.00 88.69 89 SER A O 1
ATOM 722 N N . ARG A 1 90 ? 7.191 2.096 -10.237 1.00 90.38 90 ARG A N 1
ATOM 723 C CA . ARG A 1 90 ? 7.981 3.300 -9.917 1.00 90.38 90 ARG A CA 1
ATOM 724 C C . ARG A 1 90 ? 7.570 3.970 -8.608 1.00 90.38 90 ARG A C 1
ATOM 726 O O . ARG A 1 90 ? 8.066 5.052 -8.296 1.00 90.38 90 ARG A O 1
ATOM 733 N N . TYR A 1 91 ? 6.625 3.374 -7.885 1.00 93.38 91 TYR A N 1
ATOM 734 C CA . TYR A 1 91 ? 6.063 3.946 -6.671 1.00 93.38 91 TYR A CA 1
ATOM 735 C C . TYR A 1 91 ? 6.608 3.247 -5.434 1.00 93.38 91 TYR A C 1
ATOM 737 O O . TYR A 1 91 ? 6.604 2.018 -5.333 1.00 93.38 91 TYR A O 1
ATOM 745 N N . VAL A 1 92 ? 7.036 4.066 -4.481 1.00 95.00 92 VAL A N 1
ATOM 746 C CA . VAL A 1 92 ? 7.538 3.655 -3.173 1.00 95.00 92 VAL A CA 1
ATOM 747 C C . VAL A 1 92 ? 6.599 4.171 -2.091 1.00 95.00 92 VAL A C 1
ATOM 749 O O . VAL A 1 92 ? 5.897 5.168 -2.283 1.00 95.00 92 VAL A O 1
ATOM 752 N N . ALA A 1 93 ? 6.580 3.476 -0.960 1.00 97.88 93 ALA A N 1
ATOM 753 C CA . ALA A 1 93 ? 5.846 3.876 0.221 1.00 97.88 93 ALA A CA 1
ATOM 754 C C . ALA A 1 93 ? 6.781 4.343 1.335 1.00 97.88 93 ALA A C 1
ATOM 756 O O . ALA A 1 93 ? 7.769 3.669 1.630 1.00 97.88 93 ALA A O 1
ATOM 757 N N . VAL A 1 94 ? 6.406 5.428 2.012 1.00 98.75 94 VAL A N 1
ATOM 758 C CA . VAL A 1 94 ? 6.858 5.722 3.378 1.00 98.75 94 VAL A CA 1
ATOM 759 C C . VAL A 1 94 ? 5.734 5.330 4.327 1.00 98.75 94 VAL A C 1
ATOM 761 O O . VAL A 1 94 ? 4.617 5.831 4.198 1.00 98.75 94 VAL A O 1
ATOM 764 N N . LEU A 1 95 ? 6.030 4.441 5.270 1.00 98.75 95 LEU A N 1
ATOM 765 C CA . LEU A 1 95 ? 5.112 3.994 6.311 1.00 98.75 95 LEU A CA 1
ATOM 766 C C . LEU A 1 95 ? 5.560 4.559 7.655 1.00 98.75 95 LEU A C 1
ATOM 768 O O . LEU A 1 95 ? 6.706 4.368 8.060 1.00 98.75 95 LEU A O 1
ATOM 772 N N . VAL A 1 96 ? 4.631 5.211 8.348 1.00 98.75 96 VAL A N 1
ATOM 773 C CA . VAL A 1 96 ? 4.747 5.622 9.748 1.00 98.75 96 VAL A CA 1
ATOM 774 C C . VAL A 1 96 ? 3.651 4.918 10.533 1.00 98.75 96 VAL A C 1
ATOM 776 O O . VAL A 1 96 ? 2.497 4.903 10.111 1.00 98.75 96 VAL A O 1
ATOM 779 N N . LEU A 1 97 ? 3.994 4.343 11.673 1.00 98.31 97 LEU A N 1
ATOM 780 C CA . LEU A 1 97 ? 3.058 3.722 12.605 1.00 98.31 97 LEU A CA 1
ATOM 781 C C . LEU A 1 97 ? 3.390 4.225 14.003 1.00 98.31 97 LEU A C 1
ATOM 783 O O . LEU A 1 97 ? 4.564 4.407 14.305 1.00 98.31 97 LEU A O 1
ATOM 787 N N . ASP A 1 98 ? 2.366 4.483 14.812 1.00 98.31 98 ASP A N 1
ATOM 788 C CA . ASP A 1 98 ? 2.515 5.010 16.169 1.00 98.31 98 ASP A CA 1
ATOM 789 C C . ASP A 1 98 ? 1.420 4.455 17.096 1.00 98.31 98 ASP A C 1
ATOM 791 O O . ASP A 1 98 ? 0.260 4.287 16.691 1.00 98.31 98 ASP A O 1
ATOM 795 N N . GLY A 1 99 ? 1.798 4.164 18.341 1.00 97.50 99 GLY A N 1
ATOM 796 C CA . GLY A 1 99 ? 0.929 3.598 19.364 1.00 97.50 99 GLY A CA 1
ATOM 797 C C . GLY A 1 99 ? -0.251 4.496 19.744 1.00 97.50 99 GLY A C 1
ATOM 798 O O . GLY A 1 99 ? -0.133 5.692 20.025 1.00 97.50 99 GLY A O 1
ATOM 799 N N . ASP A 1 100 ? -1.441 3.912 19.839 1.00 97.62 100 ASP A N 1
ATOM 800 C CA . ASP A 1 100 ? -2.629 4.671 20.203 1.00 97.62 100 ASP A CA 1
ATOM 801 C C . ASP A 1 100 ? -2.742 4.862 21.718 1.00 97.62 100 ASP A C 1
ATOM 803 O O . ASP A 1 100 ? -2.869 3.911 22.485 1.00 97.62 100 ASP A O 1
ATOM 807 N N . SER A 1 101 ? -2.797 6.128 22.152 1.00 95.38 101 SER A N 1
ATOM 808 C CA . SER A 1 101 ? -3.040 6.483 23.566 1.00 95.38 101 SER A CA 1
ATOM 809 C C . SER A 1 101 ? -1.962 5.948 24.524 1.00 95.38 101 SER A C 1
ATOM 811 O O . SER A 1 101 ? -2.229 5.673 25.693 1.00 95.38 101 SER A O 1
ATOM 813 N N . MET A 1 102 ? -0.716 5.870 24.051 1.00 94.25 102 MET A N 1
ATOM 814 C CA . MET A 1 102 ? 0.429 5.377 24.822 1.00 94.25 102 MET A CA 1
ATOM 815 C C . MET A 1 102 ? 0.650 6.128 26.137 1.00 94.25 102 MET A C 1
ATOM 817 O O . MET A 1 102 ? 0.814 5.502 27.181 1.00 94.25 102 MET A O 1
ATOM 821 N N . GLY A 1 103 ? 0.563 7.462 26.122 1.00 92.31 103 GLY A N 1
ATOM 822 C CA . GLY A 1 103 ? 0.699 8.269 27.340 1.00 92.31 103 GLY A CA 1
ATOM 823 C C . GLY A 1 103 ? -0.378 7.971 28.390 1.00 92.31 103 GLY A C 1
ATOM 824 O O . GLY A 1 103 ? -0.071 7.876 29.579 1.00 92.31 103 GLY A O 1
ATOM 825 N N . GLU A 1 104 ? -1.628 7.766 27.962 1.00 93.50 104 GLU A N 1
ATOM 826 C CA . GLU A 1 104 ? -2.734 7.391 28.857 1.00 93.50 104 GLU A CA 1
ATOM 827 C C . GLU A 1 104 ? -2.510 5.990 29.437 1.00 93.50 104 GLU A C 1
ATOM 829 O O . GLU A 1 104 ? -2.712 5.776 30.633 1.00 93.50 104 GLU A O 1
ATOM 834 N N . TRP A 1 105 ? -2.049 5.045 28.611 1.00 93.44 105 TRP A N 1
ATOM 835 C CA . TRP A 1 105 ? -1.756 3.682 29.045 1.00 93.44 105 TRP A CA 1
ATOM 836 C C . TRP A 1 105 ? -0.629 3.638 30.083 1.00 93.44 105 TRP A C 1
ATOM 838 O O . TRP A 1 105 ? -0.813 3.046 31.148 1.00 93.44 105 TRP A O 1
ATOM 848 N N . LEU A 1 106 ? 0.491 4.313 29.811 1.00 92.06 106 LEU A N 1
ATOM 849 C CA . LEU A 1 106 ? 1.635 4.403 30.722 1.00 92.06 106 LEU A CA 1
ATOM 850 C C . LEU A 1 106 ? 1.253 5.077 32.044 1.00 92.06 106 LEU A C 1
ATOM 852 O O . LEU A 1 106 ? 1.530 4.535 33.114 1.00 92.06 106 LEU A O 1
ATOM 856 N N . SER A 1 107 ? 0.563 6.222 31.980 1.00 93.00 107 SER A N 1
ATOM 857 C CA . SER A 1 107 ? 0.149 6.968 33.178 1.00 93.00 107 SER A CA 1
ATOM 858 C C . SER A 1 107 ? -0.778 6.137 34.064 1.00 93.00 107 SER A C 1
ATOM 860 O O . SER A 1 107 ? -0.619 6.109 35.284 1.00 93.00 107 SER A O 1
ATOM 862 N N . ARG A 1 108 ? -1.734 5.423 33.456 1.00 92.56 108 ARG A N 1
ATOM 863 C CA . ARG A 1 108 ? -2.680 4.577 34.186 1.00 92.56 108 ARG A CA 1
ATOM 864 C C . ARG A 1 108 ? -1.996 3.383 34.842 1.00 92.56 108 ARG A C 1
ATOM 866 O O . ARG A 1 108 ? -2.252 3.107 36.008 1.00 92.56 108 ARG A O 1
ATOM 873 N N . ALA A 1 109 ? -1.107 2.707 34.119 1.00 91.06 109 ALA A N 1
ATOM 874 C CA . ALA A 1 109 ? -0.371 1.572 34.660 1.00 91.06 109 ALA A CA 1
ATOM 875 C C . ALA A 1 109 ? 0.529 1.973 35.835 1.00 91.06 109 ALA A C 1
ATOM 877 O O . ALA A 1 109 ? 0.567 1.266 36.839 1.00 91.06 109 ALA A O 1
ATOM 878 N N . LEU A 1 110 ? 1.186 3.134 35.747 1.00 90.12 110 LEU A N 1
ATOM 879 C CA . LEU A 1 110 ? 1.986 3.670 36.847 1.00 90.12 110 LEU A CA 1
ATOM 880 C C . LEU A 1 110 ? 1.120 4.003 38.073 1.00 90.12 110 LEU A C 1
ATOM 882 O O . LEU A 1 110 ? 1.520 3.716 39.198 1.00 90.12 110 LEU A O 1
ATOM 886 N N . ALA A 1 111 ? -0.070 4.574 37.868 1.00 91.25 111 ALA A N 1
ATOM 887 C CA . ALA A 1 111 ? -0.984 4.911 38.958 1.00 91.25 111 ALA A CA 1
ATOM 888 C C . ALA A 1 111 ? -1.577 3.673 39.657 1.00 91.25 111 ALA A C 1
ATOM 890 O O . ALA A 1 111 ? -1.733 3.677 40.875 1.00 91.25 111 ALA A O 1
ATOM 891 N N . GLU A 1 112 ? -1.916 2.625 38.901 1.00 90.94 112 GLU A N 1
ATOM 892 C CA . GLU A 1 112 ? -2.579 1.423 39.427 1.00 90.94 112 GLU A CA 1
ATOM 893 C C . GLU A 1 112 ? -1.588 0.375 39.966 1.00 90.94 112 GLU A C 1
ATOM 895 O O . GLU A 1 112 ? -1.882 -0.295 40.954 1.00 90.94 112 GLU A O 1
ATOM 900 N N . GLY A 1 113 ? -0.418 0.226 39.335 1.00 85.88 113 GLY A N 1
ATOM 901 C CA . GLY A 1 113 ? 0.535 -0.856 39.615 1.00 85.88 113 GLY A CA 1
ATOM 902 C C . GLY A 1 113 ? 1.981 -0.410 39.851 1.00 85.88 113 GLY A C 1
ATOM 903 O O . GLY A 1 113 ? 2.868 -1.259 39.967 1.00 85.88 113 GLY A O 1
ATOM 904 N N . GLY A 1 114 ? 2.238 0.899 39.927 1.00 91.44 114 GLY A N 1
ATOM 905 C CA . GLY A 1 114 ? 3.556 1.454 40.225 1.00 91.44 114 GLY A CA 1
ATOM 906 C C . GLY A 1 114 ? 4.621 1.128 39.173 1.00 91.44 114 GLY A C 1
ATOM 907 O O . GLY A 1 114 ? 4.341 0.892 37.997 1.00 91.44 114 GLY A O 1
ATOM 908 N N . GLU A 1 115 ? 5.878 1.125 39.611 1.00 91.44 115 GLU A N 1
ATOM 909 C CA . GLU A 1 115 ? 7.050 0.934 38.747 1.00 91.44 115 GLU A CA 1
ATOM 910 C C . GLU A 1 115 ? 7.076 -0.450 38.072 1.00 91.44 115 GLU A C 1
ATOM 912 O O . GLU A 1 115 ? 7.455 -0.569 36.908 1.00 91.44 115 GLU A O 1
ATOM 917 N N . ALA A 1 116 ? 6.595 -1.493 38.757 1.00 91.69 116 ALA A N 1
ATOM 918 C CA . ALA A 1 116 ? 6.544 -2.849 38.212 1.00 91.69 116 ALA A CA 1
ATOM 919 C C . ALA A 1 116 ? 5.624 -2.952 36.982 1.00 91.69 116 ALA A C 1
ATOM 921 O O . ALA A 1 116 ? 6.013 -3.529 35.965 1.00 91.69 116 ALA A O 1
ATOM 922 N N . ALA A 1 117 ? 4.435 -2.341 37.037 1.00 90.00 117 ALA A N 1
ATOM 923 C CA . ALA A 1 117 ? 3.514 -2.309 35.901 1.00 90.00 117 ALA A CA 1
ATOM 924 C C . ALA A 1 117 ? 4.074 -1.487 34.729 1.00 90.00 117 ALA A C 1
ATOM 926 O O . ALA A 1 117 ? 3.913 -1.862 33.568 1.00 90.00 117 ALA A O 1
ATOM 927 N N . HIS A 1 118 ? 4.785 -0.394 35.022 1.00 90.44 118 HIS A N 1
ATOM 928 C CA . HIS A 1 118 ? 5.476 0.391 34.002 1.00 90.44 118 HIS A CA 1
ATOM 929 C C . HIS A 1 118 ? 6.582 -0.424 33.303 1.00 90.44 118 HIS A C 1
ATOM 931 O O . HIS A 1 118 ? 6.669 -0.423 32.075 1.00 90.44 118 HIS A O 1
ATOM 937 N N . HIS A 1 119 ? 7.384 -1.185 34.057 1.00 92.12 119 HIS A N 1
ATOM 938 C CA . HIS A 1 119 ? 8.386 -2.091 33.487 1.00 92.12 119 HIS A CA 1
ATOM 939 C C . HIS A 1 119 ? 7.775 -3.164 32.584 1.00 92.12 119 HIS A C 1
ATOM 941 O O . HIS A 1 119 ? 8.332 -3.453 31.524 1.00 92.12 119 HIS A O 1
ATOM 947 N N . GLU A 1 120 ? 6.627 -3.732 32.959 1.00 93.75 120 GLU A N 1
ATOM 948 C CA . GLU A 1 120 ? 5.931 -4.717 32.126 1.00 93.75 120 GLU A CA 1
ATOM 949 C C . GLU A 1 120 ? 5.534 -4.129 30.762 1.00 93.75 120 GLU A C 1
ATOM 951 O O . GLU A 1 120 ? 5.688 -4.791 29.732 1.00 93.75 120 GLU A O 1
ATOM 956 N N . ILE A 1 121 ? 5.079 -2.871 30.726 1.00 93.75 121 ILE A N 1
ATOM 957 C CA . ILE A 1 121 ? 4.775 -2.177 29.467 1.00 93.75 121 ILE A CA 1
ATOM 958 C C . ILE A 1 121 ? 6.037 -2.018 28.624 1.00 93.75 121 ILE A C 1
ATOM 960 O O . ILE A 1 121 ? 6.035 -2.417 27.460 1.00 93.75 121 ILE A O 1
ATOM 964 N N . SER A 1 122 ? 7.126 -1.509 29.201 1.00 93.56 122 SER A N 1
ATOM 965 C CA . SER A 1 122 ? 8.400 -1.364 28.486 1.00 93.56 122 SER A CA 1
ATOM 966 C C . SER A 1 122 ? 8.891 -2.697 27.909 1.00 93.56 122 SER A C 1
ATOM 968 O O . SER A 1 122 ? 9.368 -2.743 26.776 1.00 93.56 122 SER A O 1
ATOM 970 N N . H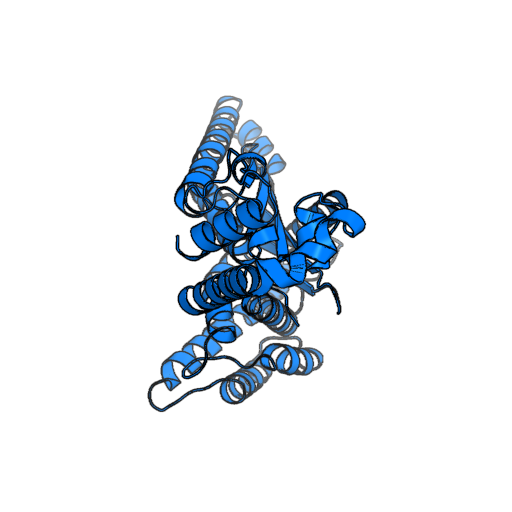IS A 1 123 ? 8.716 -3.804 28.638 1.00 95.31 123 HIS A N 1
ATOM 971 C CA . HIS A 1 123 ? 9.025 -5.144 28.135 1.00 95.31 123 HIS A CA 1
ATOM 972 C C . HIS A 1 123 ? 8.138 -5.563 26.955 1.00 95.31 123 HIS A C 1
ATOM 974 O O . HIS A 1 123 ? 8.646 -6.152 25.996 1.00 95.31 123 HIS A O 1
ATOM 980 N N . LYS A 1 124 ? 6.837 -5.248 26.981 1.00 96.62 124 LYS A N 1
ATOM 981 C CA . LYS A 1 124 ? 5.928 -5.500 25.848 1.00 96.62 124 LYS A CA 1
ATOM 982 C C . LYS A 1 124 ? 6.331 -4.689 24.615 1.00 96.62 124 LYS A C 1
ATOM 984 O O . LYS A 1 124 ? 6.386 -5.253 23.527 1.00 96.62 124 LYS A O 1
ATOM 989 N N . LEU A 1 125 ? 6.687 -3.416 24.778 1.00 96.25 125 LEU A N 1
ATOM 990 C CA . LEU A 1 125 ? 7.140 -2.561 23.672 1.00 96.25 125 LEU A CA 1
ATOM 991 C C . LEU A 1 125 ? 8.465 -3.050 23.069 1.00 96.25 125 LEU A C 1
ATOM 993 O O . LEU A 1 125 ? 8.590 -3.180 21.852 1.00 96.25 125 LEU A O 1
ATOM 997 N N . ALA A 1 126 ? 9.428 -3.443 23.907 1.00 95.94 126 ALA A N 1
ATOM 998 C CA . ALA A 1 126 ? 10.666 -4.063 23.435 1.00 95.94 126 ALA A CA 1
ATOM 999 C C . ALA A 1 126 ? 10.403 -5.385 22.685 1.00 95.94 126 ALA A C 1
ATOM 1001 O O . ALA A 1 126 ? 11.022 -5.661 21.655 1.00 95.94 126 ALA A O 1
ATOM 1002 N N . SER A 1 127 ? 9.448 -6.185 23.166 1.00 96.56 127 SER A N 1
ATOM 1003 C CA . SER A 1 127 ? 9.025 -7.422 22.497 1.00 96.56 127 SER A CA 1
ATOM 1004 C C . SER A 1 127 ? 8.354 -7.140 21.152 1.00 96.56 127 SER A C 1
ATOM 1006 O O . SER A 1 127 ? 8.553 -7.893 20.198 1.00 96.56 127 SER A O 1
ATOM 1008 N N . PHE A 1 128 ? 7.600 -6.042 21.035 1.00 97.88 128 PHE A N 1
ATOM 1009 C CA . PHE A 1 128 ? 7.035 -5.622 19.758 1.00 97.88 128 PHE A CA 1
ATOM 1010 C C . PHE A 1 128 ? 8.126 -5.221 18.766 1.00 97.88 128 PHE A C 1
ATOM 1012 O O . PHE A 1 128 ? 8.070 -5.685 17.635 1.00 97.88 128 PHE A O 1
ATOM 1019 N N . ALA A 1 129 ? 9.141 -4.450 19.167 1.00 96.31 129 ALA A N 1
ATOM 1020 C CA . ALA A 1 129 ? 10.243 -4.093 18.266 1.00 96.31 129 ALA A CA 1
ATOM 1021 C C . ALA A 1 129 ? 10.930 -5.342 17.672 1.00 96.31 129 ALA A C 1
ATOM 1023 O O . ALA A 1 129 ? 11.182 -5.412 16.468 1.00 96.31 129 ALA A O 1
ATOM 1024 N N . GLN A 1 130 ? 11.148 -6.378 18.491 1.00 96.06 130 GLN A N 1
ATOM 1025 C CA . GLN A 1 130 ? 11.674 -7.670 18.026 1.00 96.06 130 GLN A CA 1
ATOM 1026 C C . GLN A 1 130 ? 10.700 -8.391 17.085 1.00 96.06 130 GLN A C 1
ATOM 1028 O O . GLN A 1 130 ? 11.102 -8.938 16.058 1.00 96.06 130 GLN A O 1
ATOM 1033 N N . ALA A 1 131 ? 9.410 -8.392 17.416 1.00 96.50 131 ALA A N 1
ATOM 1034 C CA . ALA A 1 131 ? 8.384 -9.015 16.594 1.00 96.50 131 ALA A CA 1
ATOM 1035 C C . ALA A 1 131 ? 8.191 -8.288 15.251 1.00 96.50 131 ALA A C 1
ATOM 1037 O O . ALA A 1 131 ? 7.981 -8.941 14.233 1.00 96.50 131 ALA A O 1
ATOM 1038 N N . ALA A 1 132 ? 8.308 -6.960 15.227 1.00 97.12 132 ALA A N 1
ATOM 1039 C CA . ALA A 1 132 ? 8.303 -6.150 14.018 1.00 97.12 132 ALA A CA 1
ATOM 1040 C C . ALA A 1 132 ? 9.507 -6.503 13.138 1.00 97.12 132 ALA A C 1
ATOM 1042 O O . ALA A 1 132 ? 9.328 -6.765 11.952 1.00 97.12 132 ALA A O 1
ATOM 1043 N N . GLN A 1 133 ? 10.707 -6.637 13.715 1.00 96.25 133 GLN A N 1
ATOM 1044 C CA . GLN A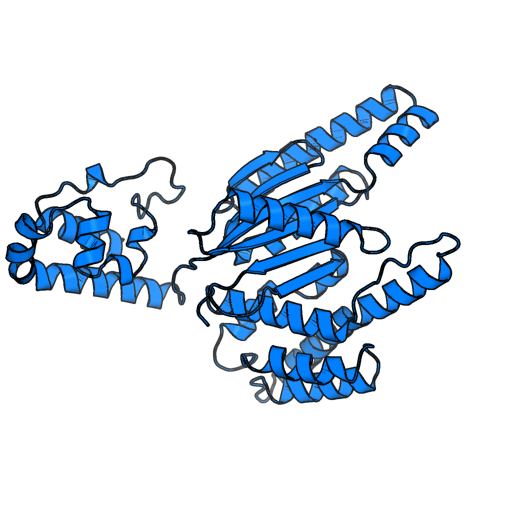 1 133 ? 11.888 -7.091 12.974 1.00 96.25 133 GLN A CA 1
ATOM 1045 C C . GLN A 1 133 ? 11.652 -8.442 12.276 1.00 96.25 133 GLN A C 1
ATOM 1047 O O . GLN A 1 133 ? 12.065 -8.612 11.133 1.00 96.25 133 GLN A O 1
ATOM 1052 N N . GLN A 1 134 ? 10.949 -9.382 12.920 1.00 96.06 134 GLN A N 1
ATOM 1053 C CA . GLN A 1 134 ? 10.587 -10.672 12.311 1.00 96.06 134 GLN A CA 1
ATOM 1054 C C . GLN A 1 134 ? 9.614 -10.528 11.130 1.00 96.06 134 GLN A C 1
ATOM 1056 O O . GLN A 1 134 ? 9.681 -11.309 10.184 1.00 96.06 134 GLN A O 1
ATOM 1061 N N . VAL A 1 135 ? 8.711 -9.540 11.168 1.00 96.88 135 VAL A N 1
ATOM 1062 C CA . VAL A 1 135 ? 7.808 -9.236 10.044 1.00 96.88 135 VAL A CA 1
ATOM 1063 C C . VAL A 1 135 ? 8.621 -8.789 8.825 1.00 96.88 135 VAL A C 1
ATOM 1065 O O . VAL A 1 135 ? 8.385 -9.296 7.727 1.00 96.88 135 VAL A O 1
ATOM 1068 N N . PHE A 1 136 ? 9.617 -7.919 9.028 1.00 95.44 136 PHE A N 1
ATOM 1069 C CA . PHE A 1 136 ? 10.518 -7.462 7.966 1.00 95.44 136 PHE A CA 1
ATOM 1070 C C . PHE A 1 136 ? 11.424 -8.577 7.438 1.00 95.44 136 PHE A C 1
ATOM 1072 O O . PHE A 1 136 ? 11.574 -8.707 6.235 1.00 95.44 136 PHE A O 1
ATOM 1079 N N . THR A 1 137 ? 12.014 -9.420 8.289 1.00 93.00 137 THR A N 1
ATOM 1080 C CA . THR A 1 137 ? 12.902 -10.496 7.803 1.00 93.00 137 THR A CA 1
ATOM 1081 C C . THR A 1 137 ? 12.156 -11.695 7.216 1.00 93.00 137 THR A C 1
ATOM 1083 O O . THR A 1 137 ? 12.765 -12.504 6.518 1.00 93.00 137 THR A O 1
ATOM 1086 N N . GLY A 1 138 ? 10.862 -11.830 7.513 1.00 93.50 138 GLY A N 1
ATOM 1087 C CA . GLY A 1 138 ? 10.000 -12.900 7.024 1.00 93.50 138 GLY A CA 1
ATOM 1088 C C . GLY A 1 138 ? 9.146 -12.464 5.836 1.00 93.50 138 GLY A C 1
ATOM 1089 O O . GLY A 1 138 ? 9.584 -12.491 4.692 1.00 93.50 138 GLY A O 1
ATOM 1090 N N . SER A 1 139 ? 7.889 -12.109 6.109 1.00 92.88 139 SER A N 1
ATOM 1091 C CA . SER A 1 139 ? 6.864 -11.885 5.080 1.00 92.88 139 SER A CA 1
ATOM 1092 C C . SER A 1 139 ? 7.067 -10.624 4.236 1.00 92.88 139 SER A C 1
ATOM 1094 O O . SER A 1 139 ? 6.461 -10.527 3.174 1.00 92.88 139 SER A O 1
ATOM 1096 N N . PHE A 1 140 ? 7.888 -9.675 4.696 1.00 95.00 140 PHE A N 1
ATOM 1097 C CA . PHE A 1 140 ? 8.092 -8.373 4.054 1.00 95.00 140 PHE A CA 1
ATOM 1098 C C . PHE A 1 140 ? 9.578 -8.055 3.856 1.00 95.00 140 PHE A C 1
ATOM 1100 O O . PHE A 1 140 ? 10.029 -6.946 4.137 1.00 95.00 140 PHE A O 1
ATOM 1107 N N . SER A 1 141 ? 10.343 -9.026 3.349 1.00 90.25 141 SER A N 1
ATOM 1108 C CA . SER A 1 141 ? 11.792 -8.903 3.118 1.00 90.25 141 SER A CA 1
ATOM 1109 C C . SER A 1 141 ? 12.192 -7.815 2.119 1.00 90.25 141 SER A C 1
ATOM 1111 O O . SER A 1 141 ? 13.359 -7.434 2.070 1.00 90.25 141 SER A O 1
ATOM 1113 N N . ASN A 1 142 ? 11.244 -7.315 1.323 1.00 89.44 142 ASN A N 1
ATOM 1114 C CA . ASN A 1 142 ? 11.464 -6.220 0.378 1.00 89.44 142 ASN A CA 1
ATOM 1115 C C . ASN A 1 142 ? 11.285 -4.834 1.020 1.00 89.44 142 ASN A C 1
ATOM 1117 O O . ASN A 1 142 ? 11.629 -3.824 0.405 1.00 89.44 142 ASN A O 1
ATOM 1121 N N . ALA A 1 143 ? 10.732 -4.769 2.234 1.00 94.44 143 ALA A N 1
ATOM 1122 C CA . ALA A 1 143 ? 10.582 -3.538 2.991 1.00 94.44 143 ALA A CA 1
ATOM 1123 C C . ALA A 1 143 ? 11.811 -3.289 3.877 1.00 94.44 143 ALA A C 1
ATOM 1125 O O . ALA A 1 143 ? 12.404 -4.205 4.445 1.00 94.44 143 ALA A O 1
ATOM 1126 N N . VAL A 1 144 ? 12.179 -2.019 4.018 1.00 93.94 144 VAL A N 1
ATOM 1127 C CA . VAL A 1 144 ? 13.363 -1.577 4.755 1.00 93.94 144 VAL A CA 1
ATOM 1128 C C . VAL A 1 144 ? 12.918 -0.826 6.012 1.00 93.94 144 VAL A C 1
ATOM 1130 O O . VAL A 1 144 ? 12.429 0.304 5.898 1.00 93.94 144 VAL A O 1
ATOM 1133 N N . PRO A 1 145 ? 13.079 -1.407 7.216 1.00 96.44 145 PRO A N 1
ATOM 1134 C CA . PRO A 1 145 ? 12.845 -0.680 8.455 1.00 96.44 145 PRO A CA 1
ATOM 1135 C C . PRO A 1 145 ? 13.952 0.362 8.660 1.00 96.44 145 PRO A C 1
ATOM 1137 O O . PRO A 1 145 ? 15.138 0.042 8.607 1.00 96.44 145 PRO A O 1
ATOM 1140 N N . ILE A 1 146 ? 13.564 1.612 8.907 1.00 96.75 146 ILE A N 1
ATOM 1141 C CA . ILE A 1 146 ? 14.477 2.708 9.271 1.00 96.75 146 ILE A CA 1
ATOM 1142 C C . ILE A 1 146 ? 14.521 2.861 10.794 1.00 96.75 146 ILE A C 1
ATOM 1144 O O . ILE A 1 146 ? 15.586 3.087 11.365 1.00 96.75 146 ILE A O 1
ATOM 1148 N N . TYR A 1 147 ? 13.365 2.746 11.452 1.00 97.31 147 TYR A N 1
ATOM 1149 C CA . TYR A 1 147 ? 13.237 2.901 12.897 1.00 97.31 147 TYR A CA 1
ATOM 1150 C C . TYR A 1 147 ? 12.194 1.941 13.475 1.00 97.31 147 TYR A C 1
ATOM 1152 O O . TYR A 1 147 ? 11.127 1.769 12.884 1.00 97.31 147 TYR A O 1
ATOM 1160 N N . LEU A 1 148 ? 12.517 1.340 14.625 1.00 96.75 148 LEU A N 1
ATOM 1161 C CA . LEU A 1 148 ? 11.669 0.430 15.404 1.00 96.75 148 LEU A CA 1
ATOM 1162 C C . LEU A 1 148 ? 11.781 0.806 16.893 1.00 96.75 148 LEU A C 1
ATOM 1164 O O . LEU A 1 148 ? 12.612 0.244 17.609 1.00 96.75 148 LEU A O 1
ATOM 1168 N N . GLY A 1 149 ? 10.996 1.785 17.349 1.00 92.12 149 GLY A N 1
ATOM 1169 C CA . GLY A 1 149 ? 11.119 2.366 18.695 1.00 92.12 149 GLY A CA 1
ATOM 1170 C C . GLY A 1 149 ? 10.317 1.665 19.793 1.00 92.12 149 GLY A C 1
ATOM 1171 O O . GLY A 1 149 ? 10.480 1.980 20.968 1.00 92.12 149 GLY A O 1
ATOM 1172 N N . GLY A 1 150 ? 9.517 0.654 19.444 1.00 90.00 150 GLY A N 1
ATOM 1173 C CA . GLY A 1 150 ? 8.768 -0.185 20.390 1.00 90.00 150 GLY A CA 1
ATOM 1174 C C . GLY A 1 150 ? 7.265 0.084 20.403 1.00 90.00 150 GLY A C 1
ATOM 1175 O O . GLY A 1 150 ? 6.491 -0.846 20.618 1.00 90.00 150 GLY A O 1
ATOM 1176 N N . ASP A 1 151 ? 6.839 1.302 20.096 1.00 93.88 151 ASP A N 1
ATOM 1177 C CA . ASP A 1 151 ? 5.453 1.656 19.767 1.00 93.88 151 ASP A CA 1
ATOM 1178 C C . ASP A 1 151 ? 5.327 2.380 18.425 1.00 93.88 151 ASP A C 1
ATOM 1180 O O . ASP A 1 151 ? 4.257 2.347 17.815 1.00 93.88 151 ASP A O 1
ATOM 1184 N N . ASP A 1 152 ? 6.420 2.958 17.933 1.00 96.19 152 ASP A N 1
ATOM 1185 C CA . ASP A 1 152 ? 6.507 3.589 16.631 1.00 96.19 152 ASP A CA 1
ATOM 1186 C C . ASP A 1 152 ? 7.424 2.839 15.650 1.00 96.19 152 ASP A C 1
ATOM 1188 O O . ASP A 1 152 ? 8.380 2.133 15.998 1.00 96.19 152 ASP A O 1
ATOM 1192 N N . VAL A 1 153 ? 7.079 2.958 14.369 1.00 98.31 153 VAL A N 1
ATOM 1193 C CA . VAL A 1 153 ? 7.805 2.344 13.254 1.00 98.31 153 VAL A CA 1
ATOM 1194 C C . VAL A 1 153 ? 7.896 3.336 12.104 1.00 98.31 153 VAL A C 1
ATOM 1196 O O . VAL A 1 153 ? 6.901 3.952 11.721 1.00 98.31 153 VAL A O 1
ATOM 1199 N N . LEU A 1 154 ? 9.085 3.434 11.511 1.00 98.62 154 LEU A N 1
ATOM 1200 C CA . LEU A 1 154 ? 9.318 4.095 10.229 1.00 98.62 154 LEU A CA 1
ATOM 1201 C C . LEU A 1 154 ? 9.936 3.090 9.262 1.00 98.62 154 LEU A C 1
ATOM 1203 O O . LEU A 1 154 ? 10.978 2.503 9.563 1.00 98.62 154 LEU A O 1
ATOM 1207 N N . ALA A 1 155 ? 9.332 2.926 8.090 1.00 98.19 155 ALA A N 1
ATOM 1208 C CA . ALA A 1 155 ? 9.832 2.016 7.067 1.00 98.19 155 ALA A CA 1
ATOM 1209 C C . ALA A 1 155 ? 9.610 2.548 5.649 1.00 98.19 155 ALA A C 1
ATOM 1211 O O . ALA A 1 155 ? 8.678 3.315 5.390 1.00 98.19 155 ALA A O 1
ATOM 1212 N N . LEU A 1 156 ? 10.456 2.089 4.728 1.00 97.69 156 LEU A N 1
ATOM 1213 C CA . LEU A 1 156 ? 10.218 2.166 3.290 1.00 97.69 156 LEU A CA 1
ATOM 1214 C C . LEU A 1 156 ? 9.718 0.813 2.799 1.00 97.69 156 LEU A C 1
ATOM 1216 O O . LEU A 1 156 ? 10.217 -0.220 3.237 1.00 97.69 156 LEU A O 1
ATOM 1220 N N . ALA A 1 157 ? 8.759 0.800 1.883 1.00 96.12 157 ALA A N 1
ATOM 1221 C CA . ALA A 1 157 ? 8.243 -0.443 1.320 1.00 96.12 157 ALA A CA 1
ATOM 1222 C C . ALA A 1 157 ? 7.872 -0.282 -0.160 1.00 96.12 157 ALA A C 1
ATOM 1224 O O . ALA A 1 157 ? 7.562 0.833 -0.599 1.00 96.12 157 ALA A O 1
ATOM 1225 N N . PRO A 1 158 ? 7.839 -1.378 -0.938 1.00 94.00 158 PRO A N 1
ATOM 1226 C CA . PRO A 1 158 ? 7.118 -1.396 -2.203 1.00 94.00 158 PRO A CA 1
ATOM 1227 C C . PRO A 1 158 ? 5.668 -0.935 -1.995 1.00 94.00 158 PRO A C 1
ATOM 1229 O O . PRO A 1 158 ? 5.028 -1.309 -1.011 1.00 94.00 158 PRO A O 1
ATOM 1232 N N . ALA A 1 159 ? 5.131 -0.133 -2.920 1.00 94.88 159 ALA A N 1
ATOM 1233 C CA . ALA A 1 159 ? 3.812 0.483 -2.746 1.00 94.88 159 ALA A CA 1
ATOM 1234 C C . ALA A 1 159 ? 2.679 -0.529 -2.477 1.00 94.88 159 ALA A C 1
ATOM 1236 O O . ALA A 1 159 ? 1.795 -0.261 -1.666 1.00 94.88 159 ALA A O 1
ATOM 1237 N N . GLU A 1 160 ? 2.721 -1.701 -3.119 1.00 93.12 160 GLU A N 1
ATOM 1238 C CA . GLU A 1 160 ? 1.719 -2.760 -2.931 1.00 93.12 160 GLU A CA 1
ATOM 1239 C C . GLU A 1 160 ? 1.819 -3.462 -1.568 1.00 93.12 160 GLU A C 1
ATOM 1241 O O . GLU A 1 160 ? 0.814 -3.935 -1.039 1.00 93.12 160 GLU A O 1
ATOM 1246 N N . GLU A 1 161 ? 3.014 -3.502 -0.975 1.00 95.25 161 GLU A N 1
ATOM 1247 C CA . GLU A 1 161 ? 3.270 -4.167 0.306 1.00 95.25 161 GLU A CA 1
ATOM 1248 C C . GLU A 1 161 ? 2.951 -3.271 1.509 1.00 95.25 161 GLU A C 1
ATOM 1250 O O . GLU A 1 161 ? 2.740 -3.774 2.610 1.00 95.25 161 GLU A O 1
ATOM 1255 N N . ALA A 1 162 ? 2.860 -1.951 1.320 1.00 97.44 162 ALA A N 1
ATOM 1256 C CA . ALA A 1 162 ? 2.761 -0.987 2.415 1.00 97.44 162 ALA A CA 1
ATOM 1257 C C . ALA A 1 162 ? 1.523 -1.176 3.308 1.00 97.44 162 ALA A C 1
ATOM 1259 O O . ALA A 1 162 ? 1.626 -1.150 4.535 1.00 97.44 162 ALA A O 1
ATOM 1260 N N . VAL A 1 163 ? 0.343 -1.383 2.713 1.00 98.38 163 VAL A N 1
ATOM 1261 C CA . VAL A 1 163 ? -0.896 -1.600 3.481 1.00 98.38 163 VAL A CA 1
ATOM 1262 C C . VAL A 1 163 ? -0.892 -2.969 4.179 1.00 98.38 163 VAL A C 1
ATOM 1264 O O . VAL A 1 163 ? -1.148 -2.999 5.385 1.00 98.38 163 VAL A O 1
ATOM 1267 N N . PRO A 1 164 ? -0.574 -4.092 3.501 1.00 98.19 164 PRO A N 1
ATOM 1268 C CA . PRO A 1 164 ? -0.396 -5.379 4.174 1.00 98.19 164 PRO A CA 1
ATOM 1269 C C . PRO A 1 164 ? 0.638 -5.346 5.308 1.00 98.19 164 PRO A C 1
ATOM 1271 O O . PRO A 1 164 ? 0.385 -5.918 6.368 1.00 98.19 164 PRO A O 1
ATOM 1274 N N . LEU A 1 165 ? 1.757 -4.638 5.127 1.00 98.56 165 LEU A N 1
ATOM 1275 C CA . LEU A 1 165 ? 2.782 -4.458 6.154 1.00 98.56 165 LEU A CA 1
ATOM 1276 C C . LEU A 1 165 ? 2.221 -3.719 7.374 1.00 98.56 165 LEU A C 1
ATOM 1278 O O . LEU A 1 165 ? 2.378 -4.191 8.499 1.00 98.56 165 LEU A O 1
ATOM 1282 N N . ALA A 1 166 ? 1.518 -2.600 7.170 1.00 98.62 166 ALA A N 1
ATOM 1283 C CA . ALA A 1 166 ? 0.883 -1.859 8.260 1.00 98.62 166 ALA A CA 1
ATOM 1284 C C . ALA A 1 166 ? -0.132 -2.720 9.033 1.00 98.62 166 ALA A C 1
ATOM 1286 O O . ALA A 1 166 ? -0.145 -2.697 10.262 1.00 98.62 166 ALA A O 1
ATOM 1287 N N . LEU A 1 167 ? -0.946 -3.515 8.328 1.00 98.69 167 LEU A N 1
ATOM 1288 C CA . LEU A 1 167 ? -1.893 -4.447 8.948 1.00 98.69 167 LEU A CA 1
ATOM 1289 C C . LEU A 1 167 ? -1.177 -5.526 9.771 1.00 98.69 167 LEU A C 1
ATOM 1291 O O . LEU A 1 167 ? -1.582 -5.796 10.902 1.00 98.69 167 LEU A O 1
ATOM 1295 N N . ALA A 1 168 ? -0.104 -6.113 9.235 1.00 98.44 168 ALA A N 1
ATOM 1296 C CA . ALA A 1 168 ? 0.678 -7.138 9.922 1.00 98.44 168 ALA A CA 1
ATOM 1297 C C . ALA A 1 168 ? 1.361 -6.592 11.185 1.00 98.44 168 ALA A C 1
ATOM 1299 O O . ALA A 1 168 ? 1.312 -7.231 12.238 1.00 98.44 168 ALA A O 1
ATOM 1300 N N . LEU A 1 169 ? 1.953 -5.397 11.107 1.00 98.50 169 LEU A N 1
ATOM 1301 C CA . LEU A 1 169 ? 2.557 -4.724 12.258 1.00 98.50 169 LEU A CA 1
ATOM 1302 C C . LEU A 1 169 ? 1.506 -4.374 13.315 1.00 98.50 169 LEU A C 1
ATOM 1304 O O . LEU A 1 169 ? 1.721 -4.646 14.494 1.00 98.50 169 LEU A O 1
ATOM 1308 N N . ALA A 1 170 ? 0.353 -3.840 12.910 1.00 98.44 170 ALA A N 1
ATOM 1309 C CA . ALA A 1 170 ? -0.724 -3.503 13.834 1.00 98.44 170 ALA A CA 1
ATOM 1310 C C . ALA A 1 170 ? -1.285 -4.737 14.556 1.00 98.44 170 ALA A C 1
ATOM 1312 O O . ALA A 1 170 ? -1.490 -4.706 15.768 1.00 98.44 170 ALA A O 1
ATOM 1313 N N . GLU A 1 171 ? -1.471 -5.849 13.841 1.00 98.00 171 GLU A N 1
ATOM 1314 C CA . GLU A 1 171 ? -1.884 -7.119 14.442 1.00 98.00 171 GLU A CA 1
ATOM 1315 C C . GLU A 1 171 ? -0.819 -7.649 15.412 1.00 98.00 171 GLU A C 1
ATOM 1317 O O . GLU A 1 171 ? -1.127 -8.092 16.520 1.00 98.00 171 GLU A O 1
ATOM 1322 N N . ARG A 1 172 ? 0.465 -7.544 15.046 1.00 98.00 172 ARG A N 1
ATOM 1323 C CA . ARG A 1 172 ? 1.563 -7.969 15.918 1.00 98.00 172 ARG A CA 1
ATOM 1324 C C . ARG A 1 172 ? 1.640 -7.134 17.193 1.00 98.00 172 ARG A C 1
ATOM 1326 O O . ARG A 1 172 ? 1.810 -7.708 18.269 1.00 98.00 172 ARG A O 1
ATOM 1333 N N . PHE A 1 173 ? 1.453 -5.821 17.086 1.00 98.25 173 PHE A N 1
ATOM 1334 C CA . PHE A 1 173 ? 1.355 -4.929 18.237 1.00 98.25 173 PHE A CA 1
ATOM 1335 C C . PHE A 1 173 ? 0.181 -5.317 19.133 1.00 98.25 173 PHE A C 1
ATOM 1337 O O . PHE A 1 173 ? 0.361 -5.482 20.339 1.00 98.25 173 PHE A O 1
ATOM 1344 N N . HIS A 1 174 ? -0.997 -5.538 18.546 1.00 97.62 174 HIS A N 1
ATOM 1345 C CA . HIS A 1 174 ? -2.207 -5.922 19.270 1.00 97.62 174 HIS A CA 1
ATOM 1346 C C . HIS A 1 174 ? -2.014 -7.192 20.103 1.00 97.62 174 HIS A C 1
ATOM 1348 O O . HIS A 1 174 ? -2.324 -7.205 21.297 1.00 97.62 174 HIS A O 1
ATOM 1354 N N . MET A 1 175 ? -1.425 -8.231 19.507 1.00 97.44 175 MET A N 1
ATOM 1355 C CA . MET A 1 175 ? -1.131 -9.485 20.202 1.00 97.44 175 MET A CA 1
ATOM 1356 C C . MET A 1 175 ? -0.122 -9.301 21.344 1.00 97.44 175 MET A C 1
ATOM 1358 O O . MET A 1 175 ? -0.360 -9.771 22.454 1.00 97.44 175 MET A O 1
ATOM 1362 N N . VAL A 1 176 ? 0.999 -8.614 21.095 1.00 97.00 176 VAL A N 1
ATOM 1363 C CA . VAL A 1 176 ? 2.088 -8.469 22.082 1.00 97.00 176 VAL A CA 1
ATOM 1364 C C . VAL A 1 176 ? 1.678 -7.588 23.265 1.00 97.00 176 VAL A C 1
ATOM 1366 O O . VAL A 1 176 ? 2.067 -7.837 24.406 1.00 97.00 176 VAL A O 1
ATOM 1369 N N . THR A 1 177 ? 0.871 -6.562 23.013 1.00 95.75 177 THR A N 1
ATOM 1370 C CA . THR A 1 177 ? 0.464 -5.586 24.033 1.00 95.75 177 THR A CA 1
ATOM 1371 C C . THR A 1 177 ? -0.813 -5.971 24.780 1.00 95.75 177 THR A C 1
ATOM 1373 O O . THR A 1 177 ? -1.222 -5.256 25.696 1.00 95.75 177 THR A O 1
ATOM 1376 N N . GLY A 1 178 ? -1.434 -7.104 24.434 1.00 94.12 178 GLY A N 1
ATOM 1377 C CA . GLY A 1 178 ? -2.660 -7.574 25.080 1.00 94.12 178 GLY A CA 1
ATOM 1378 C C . GLY A 1 178 ? -3.877 -6.718 24.737 1.00 94.12 178 GLY A C 1
ATOM 1379 O O . GLY A 1 178 ? -4.680 -6.405 25.613 1.00 94.12 178 GLY A O 1
ATOM 1380 N N . GLY A 1 179 ? -3.999 -6.312 23.474 1.00 95.12 179 GLY A N 1
ATOM 1381 C CA . GLY A 1 179 ? -5.189 -5.645 22.962 1.00 95.12 179 GLY A CA 1
ATOM 1382 C C . GLY A 1 179 ? -5.041 -4.149 22.684 1.00 95.12 179 GLY A C 1
ATOM 1383 O O . GLY A 1 179 ? -6.033 -3.504 22.344 1.00 95.12 179 GLY A O 1
ATOM 1384 N N . ARG A 1 180 ? -3.839 -3.571 22.817 1.00 97.00 180 ARG A N 1
ATOM 1385 C CA . ARG A 1 180 ? -3.610 -2.169 22.426 1.00 97.00 180 ARG A CA 1
ATOM 1386 C C . ARG A 1 180 ? -3.563 -2.039 20.908 1.00 97.00 180 ARG A C 1
ATOM 1388 O O . ARG A 1 180 ? -3.438 -3.025 20.186 1.00 97.00 180 ARG A O 1
ATOM 1395 N N . THR A 1 181 ? -3.739 -0.821 20.424 1.00 98.00 181 THR A N 1
ATOM 1396 C CA . THR A 1 181 ? -3.855 -0.537 18.993 1.00 98.00 181 THR A CA 1
ATOM 1397 C C . THR A 1 181 ? -2.803 0.468 18.566 1.00 98.00 181 THR A C 1
ATOM 1399 O O . THR A 1 181 ? -2.166 1.122 19.393 1.00 98.00 181 THR A O 1
ATOM 1402 N N . VAL A 1 182 ? -2.624 0.570 17.259 1.00 98.38 182 VAL A N 1
ATOM 1403 C CA . VAL A 1 182 ? -1.742 1.538 16.614 1.00 98.38 182 VAL A CA 1
ATOM 1404 C C . VAL A 1 182 ? -2.500 2.177 15.469 1.00 98.38 182 VAL A C 1
ATOM 1406 O O . VAL A 1 182 ? -3.388 1.558 14.873 1.00 98.38 182 VAL A O 1
ATOM 1409 N N . SER A 1 183 ? -2.103 3.392 15.122 1.00 98.75 183 SER A N 1
ATOM 1410 C CA . SER A 1 183 ? -2.547 4.037 13.897 1.00 98.75 183 SER A CA 1
ATOM 1411 C C . SER A 1 183 ? -1.369 4.203 12.951 1.00 98.75 183 SER A C 1
ATOM 1413 O O . SER A 1 183 ? -0.255 4.496 13.380 1.00 98.75 183 SER A O 1
ATOM 1415 N N . ALA A 1 184 ? -1.615 4.010 11.657 1.00 98.75 184 ALA A N 1
ATOM 1416 C CA . ALA A 1 184 ? -0.582 4.097 10.636 1.00 98.75 184 ALA A CA 1
ATOM 1417 C C . ALA A 1 184 ? -0.944 5.092 9.534 1.00 98.75 184 ALA A C 1
ATOM 1419 O O . ALA A 1 184 ? -2.100 5.227 9.125 1.00 98.75 184 ALA A O 1
ATOM 1420 N N . GLY A 1 185 ? 0.079 5.770 9.036 1.00 98.88 185 GLY A N 1
ATOM 1421 C CA . GLY A 1 185 ? 0.040 6.646 7.884 1.00 98.88 185 GLY A CA 1
ATOM 1422 C C . GLY A 1 185 ? 1.009 6.168 6.819 1.00 98.88 185 GLY A C 1
ATOM 1423 O O . GLY A 1 185 ? 2.171 5.885 7.098 1.00 98.88 185 GLY A O 1
ATOM 1424 N N . ILE A 1 186 ? 0.524 6.086 5.590 1.00 98.88 186 ILE A N 1
ATOM 1425 C CA . ILE A 1 186 ? 1.301 5.661 4.433 1.00 98.88 186 ILE A CA 1
ATOM 1426 C C . ILE A 1 186 ? 1.253 6.779 3.400 1.00 98.88 186 ILE A C 1
ATOM 1428 O O . ILE A 1 186 ? 0.173 7.278 3.088 1.00 98.88 186 ILE A O 1
ATOM 1432 N N . ALA A 1 187 ? 2.400 7.147 2.841 1.00 98.62 187 ALA A N 1
ATOM 1433 C CA . ALA A 1 187 ? 2.467 7.983 1.649 1.00 98.62 187 ALA A CA 1
ATOM 1434 C C . ALA A 1 187 ? 3.045 7.186 0.483 1.00 98.62 187 ALA A C 1
ATOM 1436 O O . ALA A 1 187 ? 4.106 6.585 0.621 1.00 98.62 187 ALA A O 1
ATOM 1437 N N . LEU A 1 188 ? 2.338 7.184 -0.645 1.00 97.88 188 LEU A N 1
ATOM 1438 C CA . LEU A 1 188 ? 2.714 6.527 -1.891 1.00 97.88 188 LEU A CA 1
ATOM 1439 C C . LEU A 1 188 ? 3.012 7.599 -2.939 1.00 97.88 188 LEU A C 1
ATOM 1441 O O . LEU A 1 188 ? 2.108 8.347 -3.312 1.00 97.88 188 LEU A O 1
ATOM 1445 N N . ALA A 1 189 ? 4.238 7.646 -3.449 1.00 95.81 189 ALA A N 1
ATOM 1446 C CA . ALA A 1 189 ? 4.602 8.543 -4.546 1.00 95.81 189 ALA A CA 1
ATOM 1447 C C . ALA A 1 189 ? 5.663 7.919 -5.445 1.00 95.81 189 ALA A C 1
ATOM 1449 O O . ALA A 1 189 ? 6.207 6.847 -5.165 1.00 95.81 189 ALA A O 1
ATOM 1450 N N . HIS A 1 190 ? 5.939 8.599 -6.553 1.00 93.81 190 HIS A N 1
ATOM 1451 C CA . HIS A 1 190 ? 7.014 8.211 -7.446 1.00 93.81 190 HIS A CA 1
ATOM 1452 C C . HIS A 1 190 ? 8.355 8.252 -6.706 1.00 93.81 190 HIS A C 1
ATOM 1454 O O . HIS A 1 190 ? 8.606 9.177 -5.944 1.00 93.81 190 HIS A O 1
ATOM 1460 N N . TRP A 1 191 ? 9.275 7.336 -7.002 1.00 89.81 191 TRP A N 1
ATOM 1461 C CA . TRP A 1 191 ? 10.593 7.268 -6.350 1.00 89.81 191 TRP A CA 1
ATOM 1462 C C . TRP A 1 191 ? 11.468 8.533 -6.480 1.00 89.81 191 TRP A C 1
ATOM 1464 O O . TRP A 1 191 ? 12.548 8.584 -5.907 1.00 89.81 191 TRP A O 1
ATOM 1474 N N . LEU A 1 192 ? 11.071 9.502 -7.323 1.00 90.56 192 LEU A N 1
ATOM 1475 C CA . LEU A 1 192 ? 11.826 10.746 -7.559 1.00 90.56 192 LEU A CA 1
ATOM 1476 C C . LEU A 1 192 ? 11.291 11.871 -6.673 1.00 90.56 192 LEU A C 1
ATOM 1478 O O . LEU A 1 192 ? 11.866 12.954 -6.662 1.00 90.56 192 LEU A O 1
ATOM 1482 N N . GLU A 1 193 ? 10.178 11.626 -5.982 1.00 92.69 193 GLU A N 1
ATOM 1483 C CA . GLU A 1 193 ? 9.616 12.577 -5.045 1.00 92.69 193 GLU A CA 1
ATOM 1484 C C . GLU A 1 193 ? 10.609 12.795 -3.896 1.00 92.69 193 GLU A C 1
ATOM 1486 O O . GLU A 1 193 ? 11.171 11.814 -3.386 1.00 92.69 193 GLU A O 1
ATOM 1491 N N . PRO A 1 194 ? 10.854 14.046 -3.468 1.00 95.06 194 PRO A N 1
ATOM 1492 C CA . PRO A 1 194 ? 11.714 14.308 -2.328 1.00 95.06 194 PRO A CA 1
ATOM 1493 C C . PRO A 1 194 ? 11.245 13.529 -1.094 1.00 95.06 194 PRO A C 1
ATOM 1495 O O . PRO A 1 194 ? 10.112 13.659 -0.631 1.00 95.06 194 PRO A O 1
ATOM 1498 N N . LEU A 1 195 ? 12.148 12.736 -0.511 1.00 94.2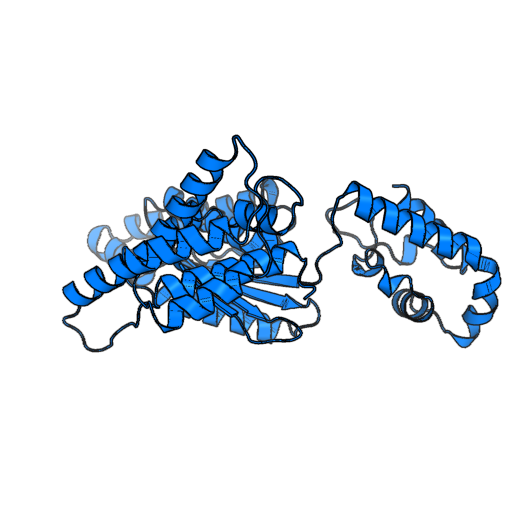5 195 LEU A N 1
ATOM 1499 C CA . LEU A 1 195 ? 11.817 11.862 0.621 1.00 94.25 195 LEU A CA 1
ATOM 1500 C C . LEU A 1 195 ? 11.253 12.635 1.829 1.00 94.25 195 LEU A C 1
ATOM 1502 O O . LEU A 1 195 ? 10.435 12.103 2.577 1.00 94.25 195 LEU A O 1
ATOM 1506 N N . GLY A 1 196 ? 11.678 13.889 2.018 1.00 96.69 196 GLY A N 1
ATOM 1507 C CA . GLY A 1 196 ? 11.169 14.761 3.079 1.00 96.69 196 GLY A CA 1
ATOM 1508 C C . GLY A 1 196 ? 9.677 15.070 2.938 1.00 96.69 196 GLY A C 1
ATOM 1509 O O . GLY A 1 196 ? 8.946 14.985 3.928 1.00 96.69 196 GLY A O 1
ATOM 1510 N N . ASP A 1 197 ? 9.219 15.352 1.718 1.00 96.00 197 ASP A N 1
ATOM 1511 C CA . ASP A 1 197 ? 7.809 15.627 1.421 1.00 96.00 197 ASP A CA 1
ATOM 1512 C C . ASP A 1 197 ? 6.973 14.361 1.609 1.00 96.00 197 ASP A C 1
ATOM 1514 O O . ASP A 1 197 ? 5.910 14.385 2.237 1.00 96.00 197 ASP A O 1
ATOM 1518 N N . LEU A 1 198 ? 7.517 13.221 1.177 1.00 96.25 198 LEU A N 1
ATOM 1519 C CA . LEU A 1 198 ? 6.870 11.925 1.332 1.00 96.25 198 LEU A CA 1
ATOM 1520 C C . LEU A 1 198 ? 6.732 11.511 2.808 1.00 96.25 198 LEU A C 1
ATOM 1522 O O . LEU A 1 198 ? 5.682 11.025 3.232 1.00 96.25 198 LEU A O 1
ATOM 1526 N N . LEU A 1 199 ? 7.752 11.780 3.628 1.00 98.25 199 LEU A N 1
ATOM 1527 C CA . LEU A 1 199 ? 7.692 11.585 5.077 1.00 98.25 199 LEU A CA 1
ATOM 1528 C C . LEU A 1 199 ? 6.670 12.516 5.745 1.00 98.25 199 LEU A C 1
ATOM 1530 O O . LEU A 1 199 ? 5.963 12.094 6.665 1.00 98.25 199 LEU A O 1
ATOM 1534 N N . HIS A 1 200 ? 6.572 13.772 5.301 1.00 98.44 200 HIS A N 1
ATOM 1535 C CA . HIS A 1 200 ? 5.567 14.702 5.815 1.00 98.44 200 HIS A CA 1
ATOM 1536 C C . HIS A 1 200 ? 4.150 14.209 5.501 1.00 98.44 200 HIS A C 1
ATOM 1538 O O . HIS A 1 200 ? 3.310 14.138 6.401 1.00 98.44 200 HIS A O 1
ATOM 1544 N N . ALA A 1 201 ? 3.914 13.771 4.262 1.00 98.44 201 ALA A N 1
ATOM 1545 C CA . ALA A 1 201 ? 2.643 13.200 3.833 1.00 98.44 201 ALA A CA 1
ATOM 1546 C C . ALA A 1 201 ? 2.269 11.938 4.631 1.00 98.44 201 ALA A C 1
ATOM 1548 O O . ALA A 1 201 ? 1.111 11.785 5.027 1.00 98.44 201 ALA A O 1
ATOM 1549 N N . ALA A 1 202 ? 3.236 11.062 4.937 1.00 98.75 202 ALA A N 1
ATOM 1550 C CA . ALA A 1 202 ? 2.995 9.860 5.740 1.00 98.75 202 ALA A CA 1
ATOM 1551 C C . ALA A 1 202 ? 2.592 10.213 7.182 1.00 98.75 202 ALA A C 1
ATOM 1553 O O . ALA A 1 202 ? 1.638 9.650 7.717 1.00 98.75 202 ALA A O 1
ATOM 1554 N N . ARG A 1 203 ? 3.246 11.207 7.796 1.00 98.62 203 ARG A N 1
ATOM 1555 C CA . ARG A 1 203 ? 2.864 11.723 9.125 1.00 98.62 203 ARG A CA 1
ATOM 1556 C C . ARG A 1 203 ? 1.488 12.381 9.119 1.00 98.62 203 ARG A C 1
ATOM 1558 O O . ARG A 1 203 ? 0.713 12.211 10.053 1.00 98.62 203 ARG A O 1
ATOM 1565 N N . ASP A 1 204 ? 1.147 13.121 8.071 1.00 98.56 204 ASP A N 1
ATOM 1566 C CA . ASP A 1 204 ? -0.189 13.704 7.955 1.00 98.56 204 ASP A CA 1
ATOM 1567 C C . ASP A 1 204 ? -1.269 12.643 7.722 1.00 98.56 204 ASP A C 1
ATOM 1569 O O . ASP A 1 204 ? -2.387 12.788 8.225 1.00 98.56 204 ASP A O 1
ATOM 1573 N N . ALA A 1 205 ? -0.943 11.552 7.026 1.00 98.69 205 ALA A N 1
ATOM 1574 C CA . ALA A 1 205 ? -1.796 10.375 6.951 1.00 98.69 205 ALA A CA 1
ATOM 1575 C C . ALA A 1 205 ? -1.994 9.738 8.337 1.00 98.69 205 ALA A C 1
ATOM 1577 O O . ALA A 1 205 ? -3.135 9.509 8.732 1.00 98.69 205 ALA A O 1
ATOM 1578 N N . GLU A 1 206 ? -0.936 9.547 9.121 1.00 98.69 206 GLU A N 1
ATOM 1579 C CA . GLU A 1 206 ? -1.014 8.984 10.478 1.00 98.69 206 GLU A CA 1
ATOM 1580 C C . GLU A 1 206 ? -1.913 9.840 11.390 1.00 98.69 206 GLU A C 1
ATOM 1582 O O . GLU A 1 206 ? -2.847 9.330 12.016 1.00 98.69 206 GLU A O 1
ATOM 1587 N N . LYS A 1 207 ? -1.762 11.170 11.349 1.00 97.94 207 LYS A N 1
ATOM 1588 C CA . LYS A 1 207 ? -2.673 12.092 12.047 1.00 97.94 207 LYS A CA 1
ATOM 1589 C C . LYS A 1 207 ? -4.123 11.933 11.587 1.00 97.94 207 LYS A C 1
ATOM 1591 O O . LYS A 1 207 ? -5.033 12.038 12.410 1.00 97.94 207 LYS A O 1
ATOM 1596 N N . ARG A 1 208 ? -4.380 11.715 10.288 1.00 97.50 208 ARG A N 1
ATOM 1597 C CA . ARG A 1 208 ? -5.739 11.440 9.775 1.00 97.50 208 ARG A CA 1
ATOM 1598 C C . ARG A 1 208 ? -6.282 10.116 10.303 1.00 97.50 208 ARG A C 1
ATOM 1600 O O . ARG A 1 208 ? -7.450 10.083 10.682 1.00 97.50 208 ARG A O 1
ATOM 1607 N N . ALA A 1 209 ? -5.457 9.074 10.389 1.00 98.00 209 ALA A N 1
ATOM 1608 C CA . ALA A 1 209 ? -5.838 7.806 11.004 1.00 98.00 209 ALA A CA 1
ATOM 1609 C C . ALA A 1 209 ? -6.266 8.001 12.468 1.00 98.00 209 ALA A C 1
ATOM 1611 O O . ALA A 1 209 ? -7.380 7.627 12.836 1.00 98.00 209 ALA A O 1
ATOM 1612 N N . LYS A 1 210 ? -5.474 8.723 13.270 1.00 96.06 210 LYS A N 1
ATOM 1613 C CA . LYS A 1 210 ? -5.806 9.018 14.678 1.00 96.06 210 LYS A CA 1
ATOM 1614 C C . LYS A 1 210 ? -7.024 9.921 14.886 1.00 96.06 210 LYS A C 1
ATOM 1616 O O . LYS A 1 210 ? -7.550 9.991 15.999 1.00 96.06 210 LYS A O 1
ATOM 1621 N N . ARG A 1 211 ? -7.480 10.633 13.850 1.00 94.81 211 ARG A N 1
ATOM 1622 C CA . ARG A 1 211 ? -8.720 11.427 13.904 1.00 94.81 211 ARG A CA 1
ATOM 1623 C C . ARG A 1 211 ? -9.974 10.568 13.790 1.00 94.81 211 ARG A C 1
ATOM 1625 O O . ARG A 1 211 ? -11.036 11.060 14.172 1.00 94.81 211 ARG A O 1
ATOM 1632 N N . LEU A 1 212 ? -9.887 9.323 13.308 1.00 93.50 212 LEU A N 1
ATOM 1633 C CA . LEU A 1 212 ? -11.040 8.429 13.364 1.00 93.50 212 LEU A CA 1
ATOM 1634 C C . LEU A 1 212 ? -11.414 8.133 14.829 1.00 93.50 212 LEU A C 1
ATOM 1636 O O . LEU A 1 212 ? -10.525 7.909 15.659 1.00 93.50 212 LEU A O 1
ATOM 1640 N N . PRO A 1 213 ? -12.716 8.115 15.176 1.00 92.56 213 PRO A N 1
ATOM 1641 C CA . PRO A 1 213 ? -13.174 7.757 16.515 1.00 92.56 213 PRO A CA 1
ATOM 1642 C C . PRO A 1 213 ? -12.588 6.418 16.961 1.00 92.56 213 PRO A C 1
ATOM 1644 O O . PRO A 1 213 ? -12.684 5.430 16.239 1.00 92.56 213 PRO A O 1
ATOM 1647 N N . GLY A 1 214 ? -11.943 6.384 18.128 1.00 92.56 214 GLY A N 1
ATOM 1648 C CA . GLY A 1 214 ? -11.292 5.182 18.658 1.00 92.56 214 GLY A CA 1
ATOM 1649 C C . GLY A 1 214 ? -9.999 4.754 17.948 1.00 92.56 214 GLY A C 1
ATOM 1650 O O . GLY A 1 214 ? -9.585 3.623 18.160 1.00 92.56 214 GLY A O 1
ATOM 1651 N N . LYS A 1 215 ? -9.391 5.599 17.097 1.00 95.69 215 LYS A N 1
ATOM 1652 C CA . LYS A 1 215 ? -8.081 5.360 16.450 1.00 95.69 215 LYS A CA 1
ATOM 1653 C C . LYS A 1 215 ? -8.013 3.999 15.725 1.00 95.69 215 LYS A C 1
ATOM 1655 O O . LYS A 1 215 ? -8.930 3.759 14.944 1.00 95.69 215 LYS A O 1
ATOM 1660 N N . ASP A 1 216 ? -7.021 3.130 15.941 1.00 97.94 216 ASP A N 1
ATOM 1661 C CA . ASP A 1 216 ? -6.901 1.787 15.327 1.00 97.94 216 ASP A CA 1
ATOM 1662 C C . ASP A 1 216 ? -7.178 1.800 13.816 1.00 97.94 216 ASP A C 1
ATOM 1664 O O . ASP A 1 216 ? -8.101 1.151 13.301 1.00 97.94 216 ASP A O 1
ATOM 1668 N N . ALA A 1 217 ? -6.457 2.667 13.108 1.00 98.38 217 ALA A N 1
ATOM 1669 C CA . ALA A 1 217 ? -6.759 3.011 11.729 1.00 98.38 217 ALA A CA 1
ATOM 1670 C C . ALA A 1 217 ? -5.506 3.118 10.865 1.00 98.38 217 ALA A C 1
ATOM 1672 O O . ALA A 1 217 ? -4.416 3.437 11.331 1.00 98.38 217 ALA A O 1
ATOM 1673 N N . ILE A 1 218 ? -5.691 2.894 9.570 1.00 98.81 218 ILE A N 1
ATOM 1674 C CA . ILE A 1 218 ? -4.655 3.039 8.555 1.00 98.81 218 ILE A CA 1
ATOM 1675 C C . ILE A 1 218 ? -5.138 4.070 7.546 1.00 98.81 218 ILE A C 1
ATOM 1677 O O . ILE A 1 218 ? -6.248 3.966 7.016 1.00 98.81 218 ILE A O 1
ATOM 1681 N N . ALA A 1 219 ? -4.301 5.065 7.283 1.00 98.81 219 ALA A N 1
ATOM 1682 C CA . ALA A 1 219 ? -4.526 6.069 6.261 1.00 98.81 219 ALA A CA 1
ATOM 1683 C C . ALA A 1 219 ? -3.464 5.985 5.169 1.00 98.81 219 ALA A C 1
ATOM 1685 O O . ALA A 1 219 ? -2.289 5.757 5.451 1.00 98.81 219 ALA A O 1
ATOM 1686 N N . VAL A 1 220 ? -3.877 6.234 3.930 1.00 98.81 220 VAL A N 1
ATOM 1687 C CA . VAL A 1 220 ? -2.984 6.304 2.771 1.00 98.81 220 VAL A CA 1
ATOM 1688 C C . VAL A 1 220 ? -3.165 7.656 2.091 1.00 98.81 220 VAL A C 1
ATOM 1690 O O . VAL A 1 220 ? -4.289 8.106 1.858 1.00 98.81 220 VAL A O 1
ATOM 1693 N N . GLU A 1 221 ? -2.054 8.311 1.786 1.00 98.62 221 GLU A N 1
ATOM 1694 C CA . GLU A 1 221 ? -1.965 9.381 0.803 1.00 98.62 221 GLU A CA 1
ATOM 1695 C C . GLU A 1 221 ? -1.295 8.836 -0.449 1.00 98.62 221 GLU A C 1
ATOM 1697 O O . GLU A 1 221 ? -0.138 8.435 -0.409 1.00 98.62 221 GLU A O 1
ATOM 1702 N N . LEU A 1 222 ? -2.018 8.815 -1.557 1.00 97.81 222 LEU A N 1
ATOM 1703 C CA . LEU A 1 222 ? -1.471 8.473 -2.856 1.00 97.81 222 LEU A CA 1
ATOM 1704 C C . LEU A 1 222 ? -1.279 9.760 -3.657 1.00 97.81 222 LEU A C 1
ATOM 1706 O O . LEU A 1 222 ? -2.234 10.514 -3.846 1.00 97.81 222 LEU A O 1
ATOM 1710 N N . GLN A 1 223 ? -0.054 9.983 -4.130 1.00 95.56 223 GLN A N 1
ATOM 1711 C CA . GLN A 1 223 ? 0.360 11.118 -4.949 1.00 95.56 223 GLN A CA 1
ATOM 1712 C C . GLN A 1 223 ? 0.727 10.622 -6.358 1.00 95.56 223 GLN A C 1
ATOM 1714 O O . GLN A 1 223 ? 1.877 10.249 -6.609 1.00 95.56 223 GLN A O 1
ATOM 1719 N N . PRO A 1 224 ? -0.242 10.553 -7.289 1.00 90.81 224 PRO A N 1
ATOM 1720 C CA . PRO A 1 224 ? 0.040 10.226 -8.681 1.00 90.81 224 PRO A CA 1
ATOM 1721 C C . PRO A 1 224 ? 0.932 11.293 -9.327 1.00 90.81 224 PRO A C 1
ATOM 1723 O O . PRO A 1 224 ? 0.822 12.474 -9.010 1.00 90.81 224 PRO A O 1
ATOM 1726 N N . ARG A 1 225 ? 1.749 10.910 -10.317 1.00 84.00 225 ARG A N 1
ATOM 1727 C CA . ARG A 1 225 ? 2.487 11.879 -11.155 1.00 84.00 225 ARG A CA 1
ATOM 1728 C C . ARG A 1 225 ? 1.582 12.848 -11.921 1.00 84.00 225 ARG A C 1
ATOM 1730 O O . ARG A 1 225 ? 2.008 13.948 -12.254 1.00 84.00 225 ARG A O 1
ATOM 1737 N N . GLY A 1 226 ? 0.367 12.417 -12.242 1.00 79.19 226 GLY A N 1
ATOM 1738 C CA . GLY A 1 226 ? -0.663 13.234 -12.866 1.00 79.19 226 GLY A CA 1
ATOM 1739 C C . GLY A 1 226 ? -2.021 12.859 -12.291 1.00 79.19 226 GLY A C 1
ATOM 1740 O O . GLY A 1 226 ? -2.298 11.679 -12.105 1.00 79.19 226 GLY A O 1
ATOM 1741 N N . GLY A 1 227 ? -2.845 13.860 -11.990 1.00 80.25 227 GLY A N 1
ATOM 1742 C CA . GLY A 1 227 ? -4.136 13.676 -11.329 1.00 80.25 227 GLY A CA 1
ATOM 1743 C C . GLY A 1 227 ? -4.167 14.246 -9.913 1.00 80.25 227 GLY A C 1
ATOM 1744 O O . GLY A 1 227 ? -3.253 14.944 -9.478 1.00 80.25 227 GLY A O 1
ATOM 1745 N N . GLU A 1 228 ? -5.265 13.985 -9.210 1.00 88.19 228 GLU A N 1
ATOM 1746 C CA . GLU A 1 228 ? -5.488 14.485 -7.854 1.00 88.19 228 GLU A CA 1
ATOM 1747 C C . GLU A 1 228 ? -4.885 13.547 -6.803 1.00 88.19 228 GLU A C 1
ATOM 1749 O O . GLU A 1 228 ? -4.878 12.324 -6.962 1.00 88.19 228 GLU A O 1
ATOM 1754 N N . ILE A 1 229 ? -4.423 14.127 -5.692 1.00 95.19 229 ILE A N 1
ATOM 1755 C CA . ILE A 1 229 ? -3.994 13.362 -4.520 1.00 95.19 229 ILE A CA 1
ATOM 1756 C C . ILE A 1 229 ? -5.200 12.614 -3.950 1.00 95.19 229 ILE A C 1
ATOM 1758 O O . ILE A 1 229 ? -6.206 13.224 -3.580 1.00 95.19 229 ILE A O 1
ATOM 1762 N N . VAL A 1 230 ? -5.067 11.298 -3.807 1.00 96.62 230 VAL A N 1
ATOM 1763 C CA . VAL A 1 230 ? -6.091 10.440 -3.208 1.00 96.62 230 VAL A CA 1
ATOM 1764 C C . VAL A 1 230 ? -5.766 10.240 -1.732 1.00 96.62 230 VAL A C 1
ATOM 1766 O O . VAL A 1 230 ? -4.662 9.832 -1.374 1.00 96.62 230 VAL A O 1
ATOM 1769 N N . ARG A 1 231 ? -6.733 10.526 -0.855 1.00 98.06 231 ARG A N 1
ATOM 1770 C CA . ARG A 1 231 ? -6.591 10.360 0.598 1.00 98.06 231 ARG A CA 1
ATOM 1771 C C . ARG A 1 231 ? -7.664 9.430 1.126 1.00 98.06 231 ARG A C 1
ATOM 1773 O O . ARG A 1 231 ? -8.853 9.734 1.050 1.00 98.06 231 ARG A O 1
ATOM 1780 N N . VAL A 1 232 ? -7.225 8.330 1.717 1.00 98.56 232 VAL A N 1
ATOM 1781 C CA . VAL A 1 232 ? -8.106 7.320 2.298 1.00 98.56 232 VAL A CA 1
ATOM 1782 C C . VAL A 1 232 ? -7.740 7.042 3.740 1.00 98.56 232 VAL A C 1
ATOM 1784 O O . VAL A 1 232 ? -6.592 7.212 4.147 1.00 98.56 232 VAL A O 1
ATOM 1787 N N . VAL A 1 233 ? -8.727 6.627 4.522 1.00 98.56 233 VAL A N 1
ATOM 1788 C CA . VAL A 1 233 ? -8.542 6.194 5.904 1.00 98.56 233 VAL A CA 1
ATOM 1789 C C . VAL A 1 233 ? -9.572 5.133 6.242 1.00 98.56 233 VAL A C 1
ATOM 1791 O O . VAL A 1 233 ? -10.744 5.305 5.927 1.00 98.56 233 VAL A O 1
ATOM 1794 N N . ALA A 1 234 ? -9.159 4.046 6.881 1.00 98.44 234 ALA A N 1
ATOM 1795 C CA . ALA A 1 234 ? -10.049 2.975 7.311 1.00 98.44 234 ALA A CA 1
ATOM 1796 C C . ALA A 1 234 ? -9.635 2.433 8.676 1.00 98.44 234 ALA A C 1
ATOM 1798 O O . ALA A 1 234 ? -8.454 2.435 9.024 1.00 98.44 234 ALA A O 1
ATOM 1799 N N . LYS A 1 235 ? -10.608 1.917 9.432 1.00 98.25 235 LYS A N 1
ATOM 1800 C CA . LYS A 1 235 ? -10.318 1.084 10.601 1.00 98.25 235 LYS A CA 1
ATOM 1801 C C . LYS A 1 235 ? -9.535 -0.147 10.177 1.00 98.25 235 LYS A C 1
ATOM 1803 O O . LYS A 1 235 ? -9.846 -0.736 9.141 1.00 98.25 235 LYS A O 1
ATOM 1808 N N . ARG A 1 236 ? -8.574 -0.560 11.003 1.00 97.94 236 ARG A N 1
ATOM 1809 C CA . ARG A 1 236 ? -7.741 -1.743 10.764 1.00 97.94 236 ARG A CA 1
ATOM 1810 C C . ARG A 1 236 ? -8.591 -2.970 10.433 1.00 97.94 236 ARG A C 1
ATOM 1812 O O . ARG A 1 236 ? -8.376 -3.594 9.403 1.00 97.94 236 ARG A O 1
ATOM 1819 N N . THR A 1 237 ? -9.608 -3.260 11.244 1.00 97.56 237 THR A N 1
ATOM 1820 C CA . THR A 1 237 ? -10.510 -4.408 11.047 1.00 97.56 237 THR A CA 1
ATOM 1821 C C . THR A 1 237 ? -11.286 -4.335 9.732 1.00 97.56 237 THR A C 1
ATOM 1823 O O . THR A 1 237 ? -11.295 -5.297 8.970 1.00 97.56 237 THR A O 1
ATOM 1826 N N . ALA A 1 238 ? -11.881 -3.181 9.417 1.00 98.25 238 ALA A N 1
ATOM 1827 C CA . ALA A 1 238 ? -12.595 -2.980 8.157 1.00 98.25 238 ALA A CA 1
ATOM 1828 C C . ALA A 1 238 ? -11.663 -3.131 6.943 1.00 98.25 238 ALA A C 1
ATOM 1830 O O . ALA A 1 238 ? -12.051 -3.721 5.936 1.00 98.25 238 ALA A O 1
ATOM 1831 N N . LEU A 1 239 ? -10.425 -2.635 7.038 1.00 98.31 239 LEU A N 1
ATOM 1832 C CA . LEU A 1 239 ? -9.437 -2.733 5.967 1.00 98.31 239 LEU A CA 1
ATOM 1833 C C . LEU A 1 239 ? -8.909 -4.165 5.778 1.00 98.31 239 LEU A C 1
ATOM 1835 O O . LEU A 1 239 ? -8.736 -4.594 4.636 1.00 98.31 239 LEU A O 1
ATOM 1839 N N . THR A 1 240 ? -8.717 -4.926 6.862 1.00 98.31 240 THR A N 1
ATOM 1840 C CA . THR A 1 240 ? -8.411 -6.366 6.801 1.00 98.31 240 THR A CA 1
ATOM 1841 C C . THR A 1 240 ? -9.506 -7.117 6.045 1.00 98.31 240 THR A C 1
ATOM 1843 O O . THR A 1 240 ? -9.217 -7.848 5.096 1.00 98.31 240 THR A O 1
ATOM 1846 N N . GLU A 1 241 ? -10.771 -6.887 6.408 1.00 98.19 241 GLU A N 1
ATOM 1847 C CA . GLU A 1 241 ? -11.920 -7.539 5.769 1.00 98.19 241 GLU A CA 1
ATOM 1848 C C . GLU A 1 241 ? -12.141 -7.080 4.325 1.00 98.19 241 GLU A C 1
ATOM 1850 O O . GLU A 1 241 ? -12.649 -7.850 3.513 1.00 98.19 241 GLU A O 1
ATOM 1855 N N . LEU A 1 242 ? -11.722 -5.864 3.956 1.00 98.19 242 LEU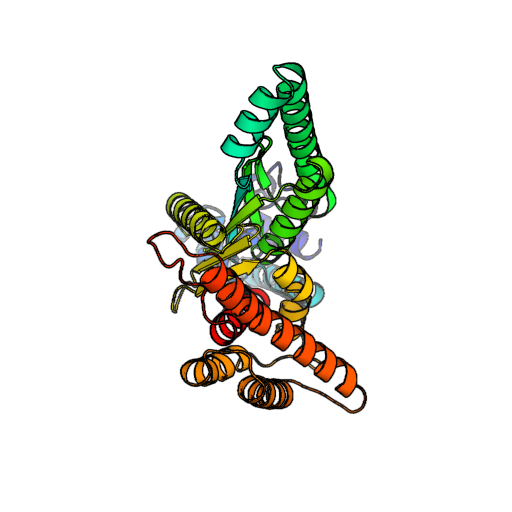 A N 1
ATOM 1856 C CA . LEU A 1 242 ? -11.790 -5.387 2.571 1.00 98.19 242 LEU A CA 1
ATOM 1857 C C . LEU A 1 242 ? -10.914 -6.225 1.624 1.00 98.19 242 LEU A C 1
ATOM 1859 O O . LEU A 1 242 ? -11.253 -6.354 0.443 1.00 98.19 242 LEU A O 1
ATOM 1863 N N . LYS A 1 243 ? -9.823 -6.808 2.145 1.00 97.56 243 LYS A N 1
ATOM 1864 C CA . LYS A 1 243 ? -8.828 -7.600 1.404 1.00 97.56 243 LYS A CA 1
ATOM 1865 C C . LYS A 1 243 ? -8.277 -6.843 0.194 1.00 97.56 243 LYS A C 1
ATOM 1867 O O . LYS A 1 243 ? -8.488 -7.240 -0.951 1.00 97.56 243 LYS A O 1
ATOM 1872 N N . LEU A 1 244 ? -7.549 -5.754 0.455 1.00 97.75 244 LEU A N 1
ATOM 1873 C CA . LEU A 1 244 ? -7.002 -4.882 -0.592 1.00 97.75 244 LEU A CA 1
ATOM 1874 C C . LEU A 1 244 ? -6.187 -5.648 -1.651 1.00 97.75 244 LEU A C 1
ATOM 1876 O O . LEU A 1 244 ? -6.340 -5.361 -2.832 1.00 97.75 244 LEU A O 1
ATOM 1880 N N . GLY A 1 245 ? -5.399 -6.656 -1.253 1.00 95.81 245 GLY A N 1
ATOM 1881 C CA . GLY A 1 245 ? -4.636 -7.499 -2.186 1.00 95.81 245 GLY A CA 1
ATOM 1882 C C . GLY A 1 245 ? -5.510 -8.203 -3.232 1.00 95.81 245 GLY A C 1
ATOM 1883 O O . GLY A 1 245 ? -5.220 -8.122 -4.419 1.00 95.81 245 GLY A O 1
ATOM 1884 N N . ASP A 1 246 ? -6.650 -8.777 -2.827 1.00 96.94 246 ASP A N 1
ATOM 1885 C CA . ASP A 1 246 ? -7.602 -9.391 -3.769 1.00 96.94 246 ASP A CA 1
ATOM 1886 C C . ASP A 1 246 ? -8.217 -8.343 -4.713 1.00 96.94 246 ASP A C 1
ATOM 1888 O O . ASP A 1 246 ? -8.472 -8.636 -5.876 1.00 96.94 246 ASP A O 1
ATOM 1892 N N . LEU A 1 247 ? -8.426 -7.102 -4.260 1.00 98.06 247 LEU A N 1
ATOM 1893 C CA . LEU A 1 247 ? -8.900 -6.025 -5.138 1.00 98.06 247 LEU A CA 1
ATOM 1894 C C . LEU A 1 247 ? -7.840 -5.611 -6.163 1.00 98.06 247 LEU A C 1
ATOM 1896 O O . LEU A 1 247 ? -8.181 -5.412 -7.328 1.00 98.06 247 LEU A O 1
ATOM 1900 N N . ILE A 1 248 ? -6.575 -5.509 -5.748 1.00 96.06 248 ILE A N 1
ATOM 1901 C CA . ILE A 1 248 ? -5.443 -5.240 -6.645 1.00 96.06 248 ILE A CA 1
ATOM 1902 C C . ILE A 1 248 ? -5.367 -6.340 -7.714 1.00 96.06 248 ILE A C 1
ATOM 1904 O O . ILE A 1 248 ? -5.376 -6.037 -8.907 1.00 96.06 248 ILE A O 1
ATOM 1908 N N . ASP A 1 249 ? -5.403 -7.612 -7.309 1.00 94.75 249 ASP A N 1
ATOM 1909 C CA . ASP A 1 249 ? -5.359 -8.752 -8.230 1.00 94.75 249 ASP A CA 1
ATOM 1910 C C . ASP A 1 249 ? -6.535 -8.754 -9.211 1.00 94.75 249 ASP A C 1
ATOM 1912 O O . ASP A 1 249 ? -6.357 -9.028 -10.398 1.00 94.75 249 ASP A O 1
ATOM 1916 N N . ARG A 1 250 ? -7.737 -8.386 -8.752 1.00 96.00 250 ARG A N 1
ATOM 1917 C CA . ARG A 1 250 ? -8.925 -8.250 -9.608 1.00 96.00 250 ARG A CA 1
ATOM 1918 C C . ARG A 1 250 ? -8.796 -7.159 -10.663 1.00 96.00 250 ARG A C 1
ATOM 1920 O O . ARG A 1 250 ? -9.299 -7.353 -11.764 1.00 96.00 250 ARG A O 1
ATOM 1927 N N . PHE A 1 251 ? -8.173 -6.027 -10.340 1.00 96.00 251 PHE A N 1
ATOM 1928 C CA . PHE A 1 251 ? -7.916 -4.960 -11.315 1.00 96.00 251 PHE A CA 1
ATOM 1929 C C . PHE A 1 251 ? -6.756 -5.286 -12.261 1.00 96.00 251 PHE A C 1
ATOM 1931 O O . PHE A 1 251 ? -6.682 -4.704 -13.343 1.00 96.00 251 PHE A O 1
ATOM 1938 N N . ARG A 1 252 ? -5.848 -6.177 -11.849 1.00 92.19 252 ARG A N 1
ATOM 1939 C CA . ARG A 1 252 ? -4.685 -6.598 -12.636 1.00 92.19 252 ARG A CA 1
ATOM 1940 C C . ARG A 1 252 ? -5.020 -7.708 -13.631 1.00 92.19 252 ARG A C 1
ATOM 1942 O O . ARG A 1 252 ? -4.512 -7.691 -14.747 1.00 92.19 252 ARG A O 1
ATOM 1949 N N . ARG A 1 253 ? -5.822 -8.692 -13.217 1.00 91.00 253 ARG A N 1
ATOM 1950 C CA . ARG A 1 253 ? -6.119 -9.887 -14.019 1.00 91.00 253 ARG A CA 1
ATOM 1951 C C . ARG A 1 253 ? -7.104 -9.608 -15.149 1.00 91.00 253 ARG A C 1
ATOM 1953 O O . ARG A 1 253 ? -7.990 -8.767 -15.025 1.00 91.00 253 ARG A O 1
ATOM 1960 N N . GLU A 1 254 ? -6.995 -10.404 -16.204 1.00 89.75 254 GLU A N 1
ATOM 1961 C CA . GLU A 1 254 ? -7.967 -10.474 -17.295 1.00 89.75 254 GLU A CA 1
ATOM 1962 C C . GLU A 1 254 ? -8.898 -11.678 -17.103 1.00 89.75 254 GLU A C 1
ATOM 1964 O O . GLU A 1 254 ? -8.530 -12.664 -16.456 1.00 89.75 254 GLU A O 1
ATOM 1969 N N . GLY A 1 255 ? -10.104 -11.619 -17.672 1.00 90.44 255 GLY A N 1
ATOM 1970 C CA . GLY A 1 255 ? -11.030 -12.746 -17.641 1.00 90.44 255 GLY A CA 1
ATOM 1971 C C . GLY A 1 255 ? -11.906 -12.810 -16.379 1.00 90.44 255 GLY A C 1
ATOM 1972 O O . GLY A 1 255 ? -12.157 -11.789 -15.726 1.00 90.44 255 GLY A O 1
ATOM 1973 N N . PRO A 1 256 ? -12.385 -14.013 -16.005 1.00 91.31 256 PRO A N 1
ATOM 1974 C CA . PRO A 1 256 ? -13.360 -14.203 -14.934 1.00 91.31 256 PRO A CA 1
ATOM 1975 C C . PRO A 1 256 ? -12.953 -13.576 -13.594 1.00 91.31 256 PRO A C 1
ATOM 1977 O O . PRO A 1 256 ? -11.848 -13.769 -13.087 1.00 91.31 256 PRO A O 1
ATOM 1980 N N . GLY A 1 257 ? -13.880 -12.829 -13.000 1.00 92.19 257 GLY A N 1
ATOM 1981 C CA . GLY A 1 257 ? -13.712 -12.148 -11.723 1.00 92.19 257 GLY A CA 1
ATOM 1982 C C . GLY A 1 257 ? -12.831 -10.897 -11.782 1.00 92.19 257 GLY A C 1
ATOM 1983 O O . GLY A 1 257 ? -12.520 -10.352 -10.716 1.00 92.19 257 GLY A O 1
ATOM 1984 N N . SER A 1 258 ? -12.396 -10.456 -12.967 1.00 95.56 258 SER A N 1
ATOM 1985 C CA . SER A 1 258 ? -11.698 -9.180 -13.160 1.00 95.56 258 SER A CA 1
ATOM 1986 C C . SER A 1 258 ? -12.617 -7.981 -12.905 1.00 95.56 258 SER A C 1
ATOM 1988 O O . SER A 1 258 ? -13.846 -8.076 -12.994 1.00 95.56 258 SER A O 1
ATOM 1990 N N . LEU A 1 259 ? -12.011 -6.843 -12.563 1.00 97.25 259 LEU A N 1
ATOM 1991 C CA . LEU A 1 259 ? -12.692 -5.564 -12.385 1.00 97.25 259 LEU A CA 1
ATOM 1992 C C . LEU A 1 259 ? -12.157 -4.529 -13.375 1.00 97.25 259 LEU A C 1
ATOM 1994 O O . LEU A 1 259 ? -10.957 -4.304 -13.503 1.00 97.25 259 LEU A O 1
ATOM 1998 N N . SER A 1 260 ? -13.076 -3.830 -14.030 1.00 96.44 260 SER A N 1
ATOM 1999 C CA . SER A 1 260 ? -12.782 -2.718 -14.924 1.00 96.44 260 SER A CA 1
ATOM 2000 C C . SER A 1 260 ? -12.308 -1.498 -14.144 1.00 96.44 260 SER A C 1
ATOM 2002 O O . SER A 1 260 ? -12.907 -1.095 -13.143 1.00 96.44 260 SER A O 1
ATOM 2004 N N . GLY A 1 261 ? -11.302 -0.810 -14.688 1.00 94.25 261 GLY A N 1
ATOM 2005 C CA . GLY A 1 261 ? -10.776 0.435 -14.129 1.00 94.25 261 GLY A CA 1
ATOM 2006 C C . GLY A 1 261 ? -11.785 1.592 -14.039 1.00 94.25 261 GLY A C 1
ATOM 2007 O O . GLY A 1 261 ? -11.464 2.615 -13.446 1.00 94.25 261 GLY A O 1
ATOM 2008 N N . ARG A 1 262 ? -12.998 1.453 -14.594 1.00 96.31 262 ARG A N 1
ATOM 2009 C CA . ARG A 1 262 ? -14.084 2.443 -14.461 1.00 96.31 262 ARG A CA 1
ATOM 2010 C C . ARG A 1 262 ? -14.868 2.326 -13.153 1.00 96.31 262 ARG A C 1
ATOM 2012 O O . ARG A 1 262 ? -15.555 3.276 -12.786 1.00 96.31 262 ARG A O 1
ATOM 2019 N N . LEU A 1 263 ? -14.774 1.197 -12.443 1.00 97.62 263 LEU A N 1
ATOM 2020 C CA . LEU A 1 263 ? -15.534 0.963 -11.211 1.00 97.62 263 LEU A CA 1
ATOM 2021 C C . LEU A 1 263 ? -15.331 2.061 -10.143 1.00 97.62 263 LEU A C 1
ATOM 2023 O O . LEU A 1 263 ? -16.341 2.538 -9.623 1.00 97.62 263 LEU A O 1
ATOM 2027 N N . PRO A 1 264 ? -14.096 2.514 -9.828 1.00 97.00 264 PRO A N 1
ATOM 2028 C CA . PRO A 1 264 ? -13.899 3.578 -8.842 1.00 97.00 264 PRO A CA 1
ATOM 2029 C C . PRO A 1 264 ? -14.587 4.885 -9.253 1.00 97.00 264 PRO A C 1
ATOM 2031 O O . PRO A 1 264 ? -15.267 5.510 -8.444 1.00 97.00 264 PRO A O 1
ATOM 2034 N N . THR A 1 265 ? -14.473 5.275 -10.527 1.00 94.62 265 THR A N 1
ATOM 2035 C CA . THR A 1 265 ? -15.090 6.497 -11.061 1.00 94.62 265 THR A CA 1
ATOM 2036 C C . THR A 1 265 ? -16.615 6.435 -10.999 1.00 94.62 265 THR A C 1
ATOM 2038 O O . THR A 1 265 ? -17.246 7.393 -10.556 1.00 94.62 265 THR A O 1
ATOM 2041 N N . ASP A 1 266 ? -17.210 5.304 -11.385 1.00 95.44 266 ASP A N 1
ATOM 2042 C CA . ASP A 1 266 ? -18.659 5.092 -11.317 1.00 95.44 266 ASP A CA 1
ATOM 2043 C C . ASP A 1 266 ? -19.186 5.226 -9.881 1.00 95.44 266 ASP A C 1
ATOM 2045 O O . ASP A 1 266 ? -20.203 5.881 -9.640 1.00 95.44 266 ASP A O 1
ATOM 2049 N N . LEU A 1 267 ? -18.482 4.624 -8.917 1.00 97.19 267 LEU A N 1
ATOM 2050 C CA . LEU A 1 267 ? -18.856 4.695 -7.506 1.00 97.19 267 LEU A CA 1
ATOM 2051 C C . LEU A 1 267 ? -18.617 6.084 -6.913 1.00 97.19 267 LEU A C 1
ATOM 2053 O O . LEU A 1 267 ? -19.437 6.534 -6.119 1.00 97.19 267 LEU A O 1
ATOM 2057 N N . ARG A 1 268 ? -17.573 6.805 -7.340 1.00 95.75 268 ARG A N 1
ATOM 2058 C CA . ARG A 1 268 ? -17.333 8.197 -6.929 1.00 95.75 268 ARG A CA 1
ATOM 2059 C C . ARG A 1 268 ? -18.479 9.114 -7.363 1.00 95.75 268 ARG A C 1
ATOM 2061 O O . ARG A 1 268 ? -18.885 9.985 -6.600 1.00 95.75 268 ARG A O 1
ATOM 2068 N N . VAL A 1 269 ? -19.033 8.913 -8.563 1.00 95.88 269 VAL A N 1
ATOM 2069 C CA . VAL A 1 269 ? -20.221 9.655 -9.026 1.00 95.88 269 VAL A CA 1
ATOM 2070 C C . VAL A 1 269 ? -21.441 9.321 -8.169 1.00 95.88 269 VAL A C 1
ATOM 2072 O O . VAL A 1 269 ? -22.142 10.233 -7.739 1.00 95.88 269 VAL A O 1
ATOM 2075 N N . ALA A 1 270 ? -21.674 8.038 -7.882 1.00 94.75 270 ALA A N 1
ATOM 2076 C CA . ALA A 1 270 ? -22.787 7.613 -7.036 1.00 94.75 270 ALA A CA 1
ATOM 2077 C C . ALA A 1 270 ? -22.685 8.160 -5.602 1.00 94.75 270 ALA A C 1
ATOM 2079 O O . ALA A 1 270 ? -23.682 8.632 -5.057 1.00 94.75 270 ALA A O 1
ATOM 2080 N N . ALA A 1 271 ? -21.483 8.155 -5.020 1.00 94.94 271 ALA A N 1
ATOM 2081 C CA . ALA A 1 271 ? -21.225 8.617 -3.659 1.00 94.94 271 ALA A CA 1
ATOM 2082 C C . ALA A 1 271 ? -21.581 10.099 -3.446 1.00 94.94 271 ALA A C 1
ATOM 2084 O O . ALA A 1 271 ? -21.978 10.473 -2.352 1.00 94.94 271 ALA A O 1
ATOM 2085 N N . ARG A 1 272 ? -21.533 10.938 -4.495 1.00 94.12 272 ARG A N 1
ATOM 2086 C CA . ARG A 1 272 ? -21.962 12.350 -4.407 1.00 94.12 272 ARG A CA 1
ATOM 2087 C C . ARG A 1 272 ? -23.448 12.514 -4.084 1.00 94.12 272 ARG A C 1
ATOM 2089 O O . ARG A 1 272 ? -23.834 13.534 -3.528 1.00 94.12 272 ARG A O 1
ATOM 2096 N N . ALA A 1 273 ? -24.277 11.552 -4.491 1.00 94.62 273 ALA A N 1
ATOM 2097 C CA . ALA A 1 273 ? -25.716 11.556 -4.232 1.00 94.62 273 ALA A CA 1
ATOM 2098 C C . ALA A 1 273 ? -26.101 10.650 -3.052 1.00 94.62 273 ALA A C 1
ATOM 2100 O O . ALA A 1 273 ? -27.158 10.838 -2.455 1.00 94.62 273 ALA A O 1
ATOM 2101 N N . LEU A 1 274 ? -25.261 9.662 -2.735 1.00 95.06 274 LEU A N 1
ATOM 2102 C CA . LEU A 1 274 ? -25.496 8.643 -1.718 1.00 95.06 274 LEU A CA 1
ATOM 2103 C C . LEU A 1 274 ? -24.332 8.658 -0.725 1.00 95.06 274 LEU A C 1
ATOM 2105 O O . LEU A 1 274 ? -23.355 7.933 -0.897 1.00 95.06 274 LEU A O 1
ATOM 2109 N N . SER A 1 275 ? -24.442 9.498 0.304 1.00 91.56 275 SER A N 1
ATOM 2110 C CA . SER A 1 275 ? -23.413 9.671 1.340 1.00 91.56 275 SER A CA 1
ATOM 2111 C C . SER A 1 275 ? -23.404 8.563 2.401 1.00 91.56 275 SER A C 1
ATOM 2113 O O . SER A 1 275 ? -22.435 8.432 3.148 1.00 91.56 275 SER A O 1
ATOM 2115 N N . THR A 1 276 ? -24.458 7.743 2.463 1.00 94.38 276 THR A N 1
ATOM 2116 C CA . THR A 1 276 ? -24.595 6.615 3.401 1.00 94.38 276 THR A CA 1
ATOM 2117 C C . THR A 1 276 ? -24.657 5.288 2.651 1.00 94.38 276 THR A C 1
ATOM 2119 O O . THR A 1 276 ? -25.100 5.226 1.503 1.00 94.38 276 THR A O 1
ATOM 2122 N N . ALA A 1 277 ? -24.208 4.205 3.283 1.00 95.44 277 ALA A N 1
ATOM 2123 C CA . ALA A 1 277 ? -24.207 2.860 2.714 1.00 95.44 277 ALA A CA 1
ATOM 2124 C C . ALA A 1 277 ? -25.523 2.106 3.004 1.00 95.44 277 ALA A C 1
ATOM 2126 O O . ALA A 1 277 ? -25.535 0.948 3.446 1.00 95.44 277 ALA A O 1
ATOM 2127 N N . ASP A 1 278 ? -26.649 2.770 2.746 1.00 95.19 278 ASP A N 1
ATOM 2128 C CA . ASP A 1 278 ? -27.996 2.211 2.855 1.00 95.19 278 ASP A CA 1
ATOM 2129 C C . ASP A 1 278 ? -28.310 1.202 1.723 1.00 95.19 278 ASP A C 1
ATOM 2131 O O . ASP A 1 278 ? -27.442 0.817 0.929 1.00 95.19 278 ASP A O 1
ATOM 2135 N N . GLU A 1 279 ? -29.559 0.727 1.649 1.00 96.44 279 GLU A N 1
ATOM 2136 C CA . GLU A 1 279 ? -29.977 -0.191 0.577 1.00 96.44 279 GLU A CA 1
ATOM 2137 C C . GLU A 1 279 ? -29.969 0.476 -0.809 1.00 96.44 279 GLU A C 1
ATOM 2139 O O . GLU A 1 279 ? -29.738 -0.203 -1.814 1.00 96.44 279 GLU A O 1
ATOM 2144 N N . SER A 1 280 ? -30.144 1.800 -0.881 1.00 97.00 280 SER A N 1
ATOM 2145 C CA . SER A 1 280 ? -30.049 2.566 -2.129 1.00 97.00 280 SER A CA 1
ATOM 2146 C C . SER A 1 280 ? -28.627 2.496 -2.687 1.00 97.00 280 SER A C 1
ATOM 2148 O O . SER A 1 280 ? -28.424 2.145 -3.854 1.00 97.00 280 SER A O 1
ATOM 2150 N N . PHE A 1 281 ? -27.624 2.745 -1.839 1.00 97.94 281 PHE A N 1
ATOM 2151 C CA . PHE A 1 281 ? -26.220 2.582 -2.204 1.00 97.94 281 PHE A CA 1
ATOM 2152 C C . PHE A 1 281 ? -25.885 1.132 -2.545 1.00 97.94 281 PHE A C 1
ATOM 2154 O O . PHE A 1 281 ? -25.221 0.875 -3.553 1.00 97.94 281 PHE A O 1
ATOM 2161 N N . ARG A 1 282 ? -26.389 0.168 -1.765 1.00 98.12 282 ARG A N 1
ATOM 2162 C CA . ARG A 1 282 ? -26.182 -1.261 -2.034 1.00 98.12 282 ARG A CA 1
ATOM 2163 C C . ARG A 1 282 ? -26.671 -1.658 -3.426 1.00 98.12 282 ARG A C 1
ATOM 2165 O O . ARG A 1 282 ? -25.952 -2.349 -4.147 1.00 98.12 282 ARG A O 1
ATOM 2172 N N . ALA A 1 283 ? -27.853 -1.197 -3.835 1.00 97.81 283 ALA A N 1
ATOM 2173 C CA . ALA A 1 283 ? -28.399 -1.466 -5.163 1.00 97.81 283 ALA A CA 1
ATOM 2174 C C . ALA A 1 283 ? -27.514 -0.886 -6.284 1.00 97.81 283 ALA A C 1
ATOM 2176 O O . ALA A 1 283 ? -27.267 -1.555 -7.295 1.00 97.81 283 ALA A O 1
ATOM 2177 N N . VAL A 1 284 ? -26.982 0.328 -6.096 1.00 97.81 284 VAL A N 1
ATOM 2178 C CA . VAL A 1 284 ? -26.031 0.938 -7.040 1.00 97.81 284 VAL A CA 1
ATOM 2179 C C . VAL A 1 284 ? -24.720 0.155 -7.088 1.00 97.81 284 VAL A C 1
ATOM 2181 O O . VAL A 1 284 ? -24.223 -0.125 -8.179 1.00 97.81 284 VAL A O 1
ATOM 2184 N N . LEU A 1 285 ? -24.188 -0.259 -5.939 1.00 98.00 285 LEU A N 1
ATOM 2185 C CA . LEU A 1 285 ? -22.970 -1.058 -5.847 1.00 98.00 285 LEU A CA 1
ATOM 2186 C C . LEU A 1 285 ? -23.114 -2.400 -6.580 1.00 98.00 285 LEU A C 1
ATOM 2188 O O . LEU A 1 285 ? -22.261 -2.727 -7.405 1.00 98.00 285 LEU A O 1
ATOM 2192 N N . VAL A 1 286 ? -24.213 -3.134 -6.359 1.00 97.94 286 VAL A N 1
ATOM 2193 C CA . VAL A 1 286 ? -24.533 -4.381 -7.085 1.00 97.94 286 VAL A CA 1
ATOM 2194 C C . VAL A 1 286 ? -24.503 -4.142 -8.595 1.00 97.94 286 VAL A C 1
ATOM 2196 O O . VAL A 1 286 ? -23.850 -4.880 -9.338 1.00 97.94 286 VAL A O 1
ATOM 2199 N N . ARG A 1 287 ? -25.194 -3.094 -9.061 1.00 97.44 287 ARG A N 1
ATOM 2200 C CA . ARG A 1 287 ? -25.266 -2.750 -10.485 1.00 97.44 287 ARG A CA 1
ATOM 2201 C C . ARG A 1 287 ? -23.889 -2.409 -11.054 1.00 97.44 287 ARG A C 1
ATOM 2203 O O . ARG A 1 287 ? -23.562 -2.876 -12.144 1.00 97.44 287 ARG A O 1
ATOM 2210 N N . SER A 1 288 ? -23.098 -1.614 -10.338 1.00 97.31 288 SER A N 1
ATOM 2211 C CA . SER A 1 288 ? -21.765 -1.187 -10.768 1.00 97.31 288 SER A CA 1
ATOM 2212 C C . SER A 1 288 ? -20.788 -2.356 -10.830 1.00 97.31 288 SER A C 1
ATOM 2214 O O . SER A 1 288 ? -20.139 -2.522 -11.855 1.00 97.31 288 SER A O 1
ATOM 2216 N N . VAL A 1 289 ? -20.740 -3.220 -9.810 1.00 97.19 289 VAL A N 1
ATOM 2217 C CA . VAL A 1 289 ? -19.872 -4.413 -9.806 1.00 97.19 289 VAL A CA 1
ATOM 2218 C C . VAL A 1 289 ? -20.268 -5.384 -10.918 1.00 97.19 289 VAL A C 1
ATOM 2220 O O . VAL A 1 289 ? -19.401 -5.885 -11.630 1.00 97.19 289 VAL A O 1
ATOM 2223 N N . LYS A 1 290 ? -21.572 -5.608 -11.136 1.00 95.56 290 LYS A N 1
ATOM 2224 C CA . LYS A 1 290 ? -22.057 -6.451 -12.240 1.00 95.56 290 LYS A CA 1
ATOM 2225 C C . LYS A 1 290 ? -21.668 -5.889 -13.611 1.00 95.56 290 LYS A C 1
ATOM 2227 O O . LYS A 1 290 ? -21.335 -6.661 -14.499 1.00 95.56 290 LYS A O 1
ATOM 2232 N N . ARG A 1 291 ? -21.753 -4.567 -13.796 1.00 95.88 291 ARG A N 1
ATOM 2233 C CA . ARG A 1 291 ? -21.438 -3.900 -15.071 1.00 95.88 291 ARG A CA 1
ATOM 2234 C C . ARG A 1 291 ? -19.937 -3.803 -15.331 1.00 95.88 291 ARG A C 1
ATOM 2236 O O . ARG A 1 291 ? -19.522 -3.875 -16.479 1.00 95.88 291 ARG A O 1
ATOM 2243 N N . GLN A 1 292 ? -19.154 -3.568 -14.284 1.00 96.38 292 GLN A N 1
ATOM 2244 C CA . GLN A 1 292 ? -17.723 -3.285 -14.360 1.00 96.38 292 GLN A CA 1
ATOM 2245 C C . GLN A 1 292 ? -16.869 -4.494 -13.972 1.00 96.38 292 GLN A C 1
ATOM 2247 O O . GLN A 1 292 ? -15.750 -4.314 -13.508 1.00 96.38 292 GLN A O 1
ATOM 2252 N N . GLY A 1 293 ? -17.375 -5.713 -14.135 1.00 93.75 293 GLY A N 1
ATOM 2253 C CA . GLY A 1 293 ? -16.590 -6.922 -13.925 1.00 93.75 293 GLY A CA 1
ATOM 2254 C C . GLY A 1 293 ? -17.049 -8.051 -14.832 1.00 93.75 293 GLY A C 1
ATOM 2255 O O . GLY A 1 293 ? -18.157 -8.014 -15.374 1.00 93.75 293 GLY A O 1
ATOM 2256 N N . GLU A 1 294 ? -16.189 -9.047 -14.997 1.00 94.19 294 GLU A N 1
ATOM 2257 C CA . GLU A 1 294 ? -16.466 -10.217 -15.825 1.00 94.19 294 GLU A CA 1
ATOM 2258 C C . GLU A 1 294 ? -16.957 -11.378 -14.963 1.00 94.19 294 GLU A C 1
ATOM 2260 O O . GLU A 1 294 ? -16.221 -11.926 -14.147 1.00 94.19 294 GLU A O 1
ATOM 2265 N N . TRP A 1 295 ? -18.220 -11.765 -15.136 1.00 93.88 295 TRP A N 1
ATOM 2266 C CA . TRP A 1 295 ? -18.891 -12.732 -14.263 1.00 93.88 295 TRP A CA 1
ATOM 2267 C C . TRP A 1 295 ? -19.558 -13.846 -15.090 1.00 93.88 295 TRP A C 1
ATOM 2269 O O . TRP A 1 295 ? -20.774 -13.791 -15.289 1.00 93.88 295 TRP A O 1
ATOM 2279 N N . PRO A 1 296 ? -18.796 -14.825 -15.615 1.00 90.50 296 PRO A N 1
ATOM 2280 C CA . PRO A 1 296 ? -19.363 -15.962 -16.347 1.00 90.50 296 PRO A CA 1
ATOM 2281 C C . PRO A 1 296 ? -20.193 -16.882 -15.437 1.00 90.50 296 PRO A C 1
ATOM 2283 O O . PRO A 1 296 ? -20.166 -16.757 -14.207 1.00 90.50 296 PRO A O 1
ATOM 2286 N N . ASP A 1 297 ? -20.915 -17.832 -16.038 1.00 77.94 297 ASP A N 1
ATOM 2287 C CA . ASP A 1 297 ? -21.694 -18.837 -15.308 1.00 77.94 297 ASP A CA 1
ATOM 2288 C C . ASP A 1 297 ? -20.803 -19.572 -14.287 1.00 77.94 297 ASP A C 1
ATOM 2290 O O . ASP A 1 297 ? -19.769 -20.140 -14.631 1.00 77.94 297 ASP A O 1
ATOM 2294 N N . GLY A 1 298 ? -21.179 -19.502 -13.005 1.00 75.25 298 GLY A N 1
ATOM 2295 C CA . GLY A 1 298 ? -20.387 -20.006 -11.871 1.00 75.25 298 GLY A CA 1
ATOM 2296 C C . GLY A 1 298 ? -19.687 -18.927 -11.027 1.00 75.25 298 GLY A C 1
ATOM 2297 O O . GLY A 1 298 ? -19.454 -19.154 -9.843 1.00 75.25 298 GLY A O 1
ATOM 2298 N N . ALA A 1 299 ? -19.455 -17.720 -11.557 1.00 83.38 299 ALA A N 1
ATOM 2299 C CA . ALA A 1 299 ? -18.822 -16.611 -10.821 1.00 83.38 299 ALA A CA 1
ATOM 2300 C C . ALA A 1 299 ? -19.821 -15.722 -10.044 1.00 83.38 299 ALA A C 1
ATOM 2302 O O . ALA A 1 299 ? -19.442 -14.732 -9.417 1.00 83.38 299 ALA A O 1
ATOM 2303 N N . ILE A 1 300 ? -21.115 -16.062 -10.064 1.00 86.19 300 ILE A N 1
ATOM 2304 C CA . ILE A 1 300 ? -22.179 -15.298 -9.388 1.00 86.19 300 ILE A CA 1
ATOM 2305 C C . ILE A 1 300 ? -21.952 -15.251 -7.872 1.00 86.19 300 ILE A C 1
ATOM 2307 O O . ILE A 1 300 ? -22.061 -14.184 -7.271 1.00 86.19 300 ILE A O 1
ATOM 2311 N N . ALA A 1 301 ? -21.589 -16.383 -7.263 1.00 91.00 301 ALA A N 1
ATOM 2312 C CA . ALA A 1 301 ? -21.320 -16.447 -5.829 1.00 91.00 301 ALA A CA 1
ATOM 2313 C C . ALA A 1 301 ? -20.113 -15.577 -5.438 1.00 91.00 301 ALA A C 1
ATOM 2315 O O . ALA A 1 301 ? -20.173 -14.856 -4.445 1.00 91.00 301 ALA A O 1
ATOM 2316 N N . GLU A 1 302 ? -19.049 -15.589 -6.247 1.00 93.69 302 GLU A N 1
ATOM 2317 C CA . GLU A 1 302 ? -17.871 -14.738 -6.047 1.00 93.69 302 GLU A CA 1
ATOM 2318 C C . GLU A 1 302 ? -18.237 -13.249 -6.138 1.00 93.69 302 GLU A C 1
ATOM 2320 O O . GLU A 1 302 ? -17.852 -12.458 -5.275 1.00 93.69 302 GLU A O 1
ATOM 2325 N N . ARG A 1 303 ? -19.038 -12.865 -7.141 1.00 95.50 303 ARG A N 1
ATOM 2326 C CA . ARG A 1 303 ? -19.552 -11.497 -7.285 1.00 95.50 303 ARG A CA 1
ATOM 2327 C C . ARG A 1 303 ? -20.336 -11.057 -6.053 1.00 95.50 303 ARG A C 1
ATOM 2329 O O . ARG A 1 303 ? -20.125 -9.957 -5.551 1.00 95.50 303 ARG A O 1
ATOM 2336 N N . ASP A 1 304 ? -21.258 -11.889 -5.584 1.00 96.00 304 ASP A N 1
ATOM 2337 C CA . ASP A 1 304 ? -22.155 -11.535 -4.483 1.00 96.00 304 ASP A CA 1
ATOM 2338 C C . ASP A 1 304 ? -21.394 -11.457 -3.147 1.00 96.00 304 ASP A C 1
ATOM 2340 O O . ASP A 1 304 ? -21.660 -10.570 -2.327 1.00 96.00 304 ASP A O 1
ATOM 2344 N N . GLN A 1 305 ? -20.373 -12.303 -2.962 1.00 96.75 305 GLN A N 1
ATOM 2345 C CA . GLN A 1 305 ? -19.418 -12.193 -1.856 1.00 96.75 305 GLN A CA 1
ATOM 2346 C C . GLN A 1 305 ? -18.619 -10.888 -1.931 1.00 96.75 305 GLN A C 1
ATOM 2348 O O . GLN A 1 305 ? -18.515 -10.180 -0.928 1.00 96.75 305 GLN A O 1
ATOM 2353 N N . LEU A 1 306 ? -18.106 -10.526 -3.114 1.00 97.94 306 LEU A N 1
ATOM 2354 C CA . LEU A 1 306 ? -17.400 -9.261 -3.316 1.00 97.94 306 LEU A CA 1
ATOM 2355 C C . LEU A 1 306 ? -18.305 -8.068 -2.986 1.00 97.94 306 LEU A C 1
ATOM 2357 O O . LEU A 1 306 ? -17.911 -7.204 -2.209 1.00 97.94 306 LEU A O 1
ATOM 2361 N N . VAL A 1 307 ? -19.531 -8.032 -3.512 1.00 98.31 307 VAL A N 1
ATOM 2362 C CA . VAL A 1 307 ? -20.495 -6.960 -3.220 1.00 98.31 307 VAL A CA 1
ATOM 2363 C C . VAL A 1 307 ? -20.772 -6.859 -1.722 1.00 98.31 307 VAL A C 1
ATOM 2365 O O . VAL A 1 307 ? -20.761 -5.757 -1.178 1.00 98.31 307 VAL A O 1
ATOM 2368 N N . THR A 1 308 ? -20.984 -7.991 -1.048 1.00 98.50 308 THR A N 1
ATOM 2369 C CA . THR A 1 308 ? -21.212 -8.031 0.404 1.00 98.50 308 THR A CA 1
ATOM 2370 C C . THR A 1 308 ? -20.039 -7.422 1.164 1.00 98.50 308 THR A C 1
ATOM 2372 O O . THR A 1 308 ? -20.240 -6.587 2.043 1.00 98.50 308 THR A O 1
ATOM 2375 N N . ARG A 1 309 ? -18.811 -7.778 0.779 1.00 98.38 309 ARG A N 1
ATOM 2376 C CA . ARG A 1 309 ? -17.575 -7.272 1.385 1.00 98.38 309 ARG A CA 1
ATOM 2377 C C . ARG A 1 309 ? -17.400 -5.766 1.177 1.00 98.38 309 ARG A C 1
ATOM 2379 O O . ARG A 1 309 ? -17.156 -5.038 2.136 1.00 98.38 309 ARG A O 1
ATOM 2386 N N . LEU A 1 310 ? -17.583 -5.283 -0.055 1.00 98.69 310 LEU A N 1
ATOM 2387 C CA . LEU A 1 310 ? -17.495 -3.855 -0.387 1.00 98.69 310 LEU A CA 1
ATOM 2388 C C . LEU A 1 310 ? -18.580 -3.037 0.337 1.00 98.69 310 LEU A C 1
ATOM 2390 O O . LEU A 1 310 ? -18.309 -1.950 0.845 1.00 98.69 310 LEU A O 1
ATOM 2394 N N . HIS A 1 311 ? -19.803 -3.567 0.432 1.00 98.62 311 HIS A N 1
ATOM 2395 C CA . HIS A 1 311 ? -20.901 -2.911 1.145 1.00 98.62 311 HIS A CA 1
ATOM 2396 C C . HIS A 1 311 ? -20.653 -2.855 2.653 1.00 98.62 311 HIS A C 1
ATOM 2398 O O . HIS A 1 311 ? -20.834 -1.797 3.253 1.00 98.62 311 HIS A O 1
ATOM 2404 N N . ALA A 1 312 ? -20.187 -3.952 3.256 1.00 98.56 312 ALA A N 1
ATOM 2405 C CA . ALA A 1 312 ? -19.833 -4.003 4.673 1.00 98.56 312 ALA A CA 1
ATOM 2406 C C . ALA A 1 312 ? -18.737 -2.986 5.022 1.00 98.56 312 ALA A C 1
ATOM 2408 O O . ALA A 1 312 ? -18.846 -2.285 6.029 1.00 98.56 312 ALA A O 1
ATOM 2409 N N . PHE A 1 313 ? -17.732 -2.842 4.152 1.00 98.69 313 PHE A N 1
ATOM 2410 C CA . PHE A 1 313 ? -16.703 -1.820 4.302 1.00 98.69 313 PHE A CA 1
ATOM 2411 C C . PHE A 1 313 ? -17.301 -0.407 4.332 1.00 98.69 313 PHE A C 1
ATOM 2413 O O . PHE A 1 313 ? -17.055 0.338 5.278 1.00 98.69 313 PHE A O 1
ATOM 2420 N N . ALA A 1 314 ? -18.143 -0.047 3.356 1.00 98.31 314 ALA A N 1
ATOM 2421 C CA . ALA A 1 314 ? -18.788 1.267 3.325 1.00 98.31 314 ALA A CA 1
ATOM 2422 C C . ALA A 1 314 ? -19.691 1.500 4.554 1.00 98.31 314 ALA A C 1
ATOM 2424 O O . ALA A 1 314 ? -19.629 2.559 5.174 1.00 98.31 314 ALA A O 1
ATOM 2425 N N . ARG A 1 315 ? -20.462 0.487 4.974 1.00 97.94 315 ARG A N 1
ATOM 2426 C CA . ARG A 1 315 ? -21.317 0.552 6.174 1.00 97.94 315 ARG A CA 1
ATOM 2427 C C . ARG A 1 315 ? -20.547 0.748 7.475 1.00 97.94 315 ARG A C 1
ATOM 2429 O O . ARG A 1 315 ? -21.116 1.281 8.426 1.00 97.94 315 ARG A O 1
ATOM 2436 N N . SER A 1 316 ? -19.282 0.331 7.544 1.00 97.50 316 SER A N 1
ATOM 2437 C CA . SER A 1 316 ? -18.465 0.514 8.750 1.00 97.50 316 SER A CA 1
ATOM 2438 C C . SER A 1 316 ? -18.329 1.994 9.139 1.00 97.50 316 SER A C 1
ATOM 2440 O O . SER A 1 316 ? -18.324 2.315 10.324 1.00 97.50 316 SER A O 1
ATOM 2442 N N . TYR A 1 317 ? -18.334 2.912 8.167 1.00 96.50 317 TYR A N 1
ATOM 2443 C CA . TYR A 1 317 ? -18.293 4.354 8.421 1.00 96.50 317 TYR A CA 1
ATOM 2444 C C . TYR A 1 317 ? -19.611 4.878 8.992 1.00 96.50 317 TYR A C 1
ATOM 2446 O O . TYR A 1 317 ? -19.591 5.700 9.905 1.00 96.50 317 TYR A O 1
ATOM 2454 N N . ASP A 1 318 ? -20.755 4.369 8.526 1.00 93.94 318 ASP A N 1
ATOM 2455 C CA . ASP A 1 318 ? -22.066 4.746 9.069 1.00 93.94 318 ASP A CA 1
ATOM 2456 C C . ASP A 1 318 ? -22.238 4.283 10.520 1.00 93.94 318 ASP A C 1
ATOM 2458 O O . ASP A 1 318 ? -22.938 4.926 11.299 1.00 93.94 318 ASP A O 1
ATOM 2462 N N . VAL A 1 319 ? -21.635 3.146 10.890 1.00 93.06 319 VAL A N 1
ATOM 2463 C CA . VAL A 1 319 ? -21.555 2.692 12.290 1.00 93.06 319 VAL A CA 1
ATOM 2464 C C . VAL A 1 319 ? -20.700 3.666 13.099 1.00 93.06 319 VAL A C 1
ATOM 2466 O O . VAL A 1 319 ? -21.191 4.233 14.066 1.00 93.06 319 VAL A O 1
ATOM 2469 N N . LEU A 1 320 ? -19.476 3.959 12.642 1.00 92.38 320 LEU A N 1
ATOM 2470 C CA . LEU A 1 320 ? -18.570 4.887 13.332 1.00 92.38 320 LEU A CA 1
ATOM 2471 C C . LEU A 1 320 ? -19.174 6.281 13.538 1.00 92.38 320 LEU A C 1
ATOM 2473 O O . LEU A 1 320 ? -18.938 6.902 14.572 1.00 92.38 320 LEU A O 1
ATOM 2477 N N . ARG A 1 321 ? -19.940 6.783 12.562 1.00 90.19 321 ARG A N 1
ATOM 2478 C CA . ARG A 1 321 ? -20.659 8.060 12.665 1.00 90.19 321 ARG A CA 1
ATOM 2479 C C . ARG A 1 321 ? -21.681 8.040 13.795 1.00 90.19 321 ARG A C 1
ATOM 2481 O O . ARG A 1 321 ? -21.639 8.924 14.646 1.00 90.19 321 ARG A O 1
ATOM 2488 N N . ARG A 1 322 ? -22.538 7.017 13.831 1.00 88.38 322 ARG A N 1
ATOM 2489 C CA . ARG A 1 322 ? -23.565 6.858 14.871 1.00 88.38 322 ARG A CA 1
ATOM 2490 C C . ARG A 1 322 ? -22.944 6.767 16.264 1.00 88.38 322 ARG A C 1
ATOM 2492 O O . ARG A 1 322 ? -23.295 7.560 17.131 1.00 88.38 322 ARG A O 1
ATOM 2499 N N . ASP A 1 323 ? -21.938 5.912 16.432 1.00 85.19 323 ASP A N 1
ATOM 2500 C CA . ASP A 1 323 ? -21.244 5.736 17.716 1.00 85.19 323 ASP A CA 1
ATOM 2501 C C . ASP A 1 323 ? -20.571 7.042 18.191 1.00 85.19 323 ASP A C 1
ATOM 2503 O O . ASP A 1 323 ? -20.483 7.325 19.391 1.00 85.19 323 ASP A O 1
ATOM 2507 N N . SER A 1 324 ? -20.093 7.866 17.247 1.00 80.44 324 SER A N 1
ATOM 2508 C CA . SER A 1 324 ? -19.472 9.159 17.551 1.00 80.44 324 SER A CA 1
ATOM 2509 C C . SER A 1 324 ? -20.472 10.238 17.977 1.00 80.44 324 SER A C 1
ATOM 2511 O O . SER A 1 324 ? -20.144 11.038 18.852 1.00 80.44 324 SER A O 1
ATOM 2513 N N . GLU A 1 325 ? -21.676 10.241 17.399 1.00 75.31 325 GLU A N 1
ATOM 2514 C CA . GLU A 1 325 ? -22.760 11.172 17.740 1.00 75.31 325 GLU A CA 1
ATOM 2515 C C . GLU A 1 325 ? -23.348 10.851 19.125 1.00 75.31 325 GLU A C 1
ATOM 2517 O O . GLU A 1 325 ? -23.630 11.762 19.902 1.00 75.31 325 GLU A O 1
ATOM 2522 N N . GLU A 1 326 ? -23.442 9.567 19.486 1.00 66.69 326 GLU A N 1
ATOM 2523 C CA . GLU A 1 326 ? -23.890 9.125 20.817 1.00 66.69 326 GLU A CA 1
ATOM 2524 C C . GLU A 1 326 ? -22.873 9.445 21.930 1.00 66.69 326 GLU A C 1
ATOM 2526 O O . GLU A 1 326 ? -23.251 9.675 23.079 1.00 66.69 326 GLU A O 1
ATOM 2531 N N . SER A 1 327 ? -21.579 9.502 21.595 1.00 64.19 327 SER A N 1
ATOM 2532 C CA . SER A 1 327 ? -20.491 9.731 22.558 1.00 64.19 327 SER A CA 1
ATOM 2533 C C . SER A 1 327 ? -20.097 11.209 22.734 1.00 64.19 327 SER A C 1
ATOM 2535 O O . SER A 1 327 ? -19.306 11.531 23.626 1.00 64.19 327 SER A O 1
ATOM 2537 N N . SER A 1 328 ? -20.585 12.133 21.893 1.00 57.22 328 SER A N 1
ATOM 2538 C CA . SER A 1 328 ? -20.102 13.521 21.882 1.00 57.22 328 SER A CA 1
ATOM 2539 C C . SER A 1 328 ? -20.820 14.425 22.896 1.00 57.22 328 SER A C 1
ATOM 2541 O O . SER A 1 328 ? -21.829 15.054 22.587 1.00 57.22 328 SER A O 1
ATOM 2543 N N . SER A 1 329 ? -20.242 14.567 24.094 1.00 53.59 329 SER A N 1
ATOM 2544 C CA . SER A 1 329 ? -20.504 15.684 25.023 1.00 53.59 329 SER A CA 1
ATOM 2545 C C . SER A 1 329 ? -19.453 16.810 24.943 1.00 53.59 329 SER A C 1
ATOM 2547 O O . SER A 1 329 ? -19.523 17.774 25.702 1.00 53.59 329 SER A O 1
ATOM 2549 N N . THR A 1 330 ? -18.468 16.726 24.034 1.00 48.41 330 THR A N 1
ATOM 2550 C CA . THR A 1 330 ? -17.362 17.702 23.909 1.00 48.41 330 THR A CA 1
ATOM 2551 C C . THR A 1 330 ? -17.105 18.172 22.467 1.00 48.41 330 THR A C 1
ATOM 2553 O O . THR A 1 330 ? -17.404 17.495 21.488 1.00 48.41 330 THR A O 1
ATOM 2556 N N . ALA A 1 331 ? -16.579 19.398 22.360 1.00 49.25 331 ALA A N 1
ATOM 2557 C CA . ALA A 1 331 ? -16.912 20.408 21.351 1.00 49.25 331 ALA A CA 1
ATOM 2558 C C . ALA A 1 331 ? -16.081 20.444 20.045 1.00 49.25 331 ALA A C 1
ATOM 2560 O O . ALA A 1 331 ? -15.820 21.531 19.532 1.00 49.25 331 ALA A O 1
ATOM 2561 N N . ILE A 1 332 ? -15.680 19.310 19.457 1.00 44.88 332 ILE A N 1
ATOM 2562 C CA . ILE A 1 332 ? -15.141 19.317 18.077 1.00 44.88 332 ILE A CA 1
ATOM 2563 C C . ILE A 1 332 ? -15.675 18.104 17.302 1.00 44.88 332 ILE A C 1
ATOM 2565 O O . ILE A 1 332 ? -15.273 16.980 17.614 1.00 44.88 332 ILE A O 1
ATOM 2569 N N . PRO A 1 333 ? -16.534 18.284 16.277 1.00 49.41 333 PRO A N 1
ATOM 2570 C CA . PRO A 1 333 ? -16.973 17.174 15.442 1.00 49.41 333 PRO A CA 1
ATOM 2571 C C . PRO A 1 333 ? -15.774 16.629 14.657 1.00 49.41 333 PRO A C 1
ATOM 2573 O O . PRO A 1 333 ? -15.300 17.236 13.695 1.00 49.41 333 PRO A O 1
ATOM 2576 N N . ARG A 1 334 ? -15.256 15.470 15.076 1.00 58.59 334 ARG A N 1
ATOM 2577 C CA . ARG A 1 334 ? -14.361 14.657 14.247 1.00 58.59 334 ARG A CA 1
ATOM 2578 C C . ARG A 1 334 ? -15.205 14.128 13.095 1.00 58.59 334 ARG A C 1
ATOM 2580 O O . ARG A 1 334 ? -16.007 13.219 13.285 1.00 58.59 334 ARG A O 1
ATOM 2587 N N . THR A 1 335 ? -15.080 14.732 11.920 1.00 76.06 335 THR A N 1
ATOM 2588 C CA . THR A 1 335 ? -15.874 14.338 10.757 1.00 76.06 335 THR A CA 1
ATOM 2589 C C . THR A 1 335 ? -15.398 12.979 10.253 1.00 76.06 335 THR A C 1
ATOM 2591 O O . THR A 1 335 ? -14.388 12.857 9.562 1.00 76.06 335 THR A O 1
ATOM 2594 N N . VAL A 1 336 ? -16.125 11.927 10.629 1.00 90.19 336 VAL A N 1
ATOM 2595 C CA . VAL A 1 336 ? -15.971 10.612 10.005 1.00 90.19 336 VAL A CA 1
ATOM 2596 C C . VAL A 1 336 ? -16.364 10.757 8.528 1.00 90.19 336 VAL A C 1
ATOM 2598 O O . VAL A 1 336 ? -17.461 11.259 8.247 1.00 90.19 336 VAL A O 1
ATOM 2601 N N . PRO A 1 337 ? -15.485 10.366 7.586 1.00 93.88 337 PRO A N 1
ATOM 2602 C CA . PRO A 1 337 ? -15.764 10.492 6.164 1.00 93.88 337 PRO A CA 1
ATOM 2603 C C . PRO A 1 337 ? -16.916 9.575 5.740 1.00 93.88 337 PRO A C 1
ATOM 2605 O O . PRO A 1 337 ? -17.231 8.588 6.403 1.00 93.88 337 PRO A O 1
ATOM 2608 N N . GLU A 1 338 ? -17.537 9.904 4.614 1.00 95.62 338 GLU A N 1
ATOM 2609 C CA . GLU A 1 338 ? -18.644 9.135 4.047 1.00 95.62 338 GLU A CA 1
ATOM 2610 C C . GLU A 1 338 ? -18.154 7.782 3.513 1.00 95.62 338 GLU A C 1
ATOM 2612 O O . GLU A 1 338 ? -17.196 7.711 2.736 1.00 95.62 338 GLU A O 1
ATOM 2617 N N . GLY A 1 339 ? -18.822 6.701 3.920 1.00 96.81 339 GLY A N 1
ATOM 2618 C CA . GLY A 1 339 ? -18.435 5.331 3.576 1.00 96.81 339 GLY A CA 1
ATOM 2619 C C . GLY A 1 339 ? -18.413 5.040 2.073 1.00 96.81 339 GLY A C 1
ATOM 2620 O O . GLY A 1 339 ? -17.406 4.525 1.581 1.00 96.81 339 GLY A O 1
ATOM 2621 N N . PRO A 1 340 ? -19.468 5.392 1.314 1.00 98.12 340 PRO A N 1
ATOM 2622 C CA . PRO A 1 340 ? -19.485 5.294 -0.146 1.00 98.12 340 PRO A CA 1
ATOM 2623 C C . PRO A 1 340 ? -18.307 5.990 -0.835 1.00 98.12 340 PRO A C 1
ATOM 2625 O O . PRO A 1 340 ? -17.701 5.421 -1.746 1.00 98.12 340 PRO A O 1
ATOM 2628 N N . ALA A 1 341 ? -17.948 7.194 -0.377 1.00 97.38 341 ALA A N 1
ATOM 2629 C CA . ALA A 1 341 ? -16.819 7.942 -0.918 1.00 97.38 341 ALA A CA 1
ATOM 2630 C C . ALA A 1 341 ? -15.493 7.241 -0.595 1.00 97.38 341 ALA A C 1
ATOM 2632 O O . ALA A 1 341 ? -14.698 6.991 -1.498 1.00 97.38 341 ALA A O 1
ATOM 2633 N N . GLN A 1 342 ? -15.278 6.834 0.661 1.00 98.00 342 GLN A N 1
ATOM 2634 C CA . GLN A 1 342 ? -14.071 6.097 1.050 1.00 98.00 342 GLN A CA 1
ATOM 2635 C C . GLN A 1 342 ? -13.921 4.773 0.299 1.00 98.00 342 GLN A C 1
ATOM 2637 O O . GLN A 1 342 ? -12.817 4.442 -0.122 1.00 98.00 342 GLN A O 1
ATOM 2642 N N . LEU A 1 343 ? -15.010 4.034 0.066 1.00 98.62 343 LEU A N 1
ATOM 2643 C CA . LEU A 1 343 ? -14.974 2.817 -0.745 1.00 98.62 343 LEU A CA 1
ATOM 2644 C C . LEU A 1 343 ? -14.492 3.104 -2.175 1.00 98.62 343 LEU A C 1
ATOM 2646 O O . LEU A 1 343 ? -13.640 2.380 -2.689 1.00 98.62 343 LEU A O 1
ATOM 2650 N N . ALA A 1 344 ? -15.023 4.150 -2.815 1.00 98.31 344 ALA A N 1
ATOM 2651 C CA . ALA A 1 344 ? -14.611 4.533 -4.163 1.00 98.31 344 ALA A CA 1
ATOM 2652 C C . ALA A 1 344 ? -13.118 4.903 -4.218 1.00 98.31 344 ALA A C 1
ATOM 2654 O O . ALA A 1 344 ? -12.411 4.464 -5.124 1.00 98.31 344 ALA A O 1
ATOM 2655 N N . GLU A 1 345 ? -12.626 5.646 -3.225 1.00 98.12 345 GLU A N 1
ATOM 2656 C CA . GLU A 1 345 ? -11.215 6.029 -3.136 1.00 98.12 345 GLU A CA 1
ATOM 2657 C C . GLU A 1 345 ? -10.289 4.834 -2.849 1.00 98.12 345 GLU A C 1
ATOM 2659 O O . GLU A 1 345 ? -9.249 4.698 -3.491 1.00 98.12 345 GLU A O 1
ATOM 2664 N N . TRP A 1 346 ? -10.665 3.907 -1.962 1.00 98.50 346 TRP A N 1
ATOM 2665 C CA . TRP A 1 346 ? -9.885 2.682 -1.726 1.00 98.50 346 TRP A CA 1
ATOM 2666 C C . TRP A 1 346 ? -9.821 1.788 -2.969 1.00 98.50 346 TRP A C 1
ATOM 2668 O O . TRP A 1 346 ? -8.778 1.200 -3.256 1.00 98.50 346 TRP A O 1
ATOM 2678 N N . LEU A 1 347 ? -10.903 1.720 -3.751 1.00 98.38 347 LEU A N 1
ATOM 2679 C CA . LEU A 1 347 ? -10.895 1.045 -5.050 1.00 98.38 347 LEU A CA 1
ATOM 2680 C C . LEU A 1 347 ? -10.011 1.776 -6.070 1.00 98.38 347 LEU A C 1
ATOM 2682 O O . LEU A 1 347 ? -9.377 1.119 -6.895 1.00 98.38 347 LEU A O 1
ATOM 2686 N N . ALA A 1 348 ? -9.931 3.109 -6.014 1.00 96.94 348 ALA A N 1
ATOM 2687 C CA . ALA A 1 348 ? -9.005 3.878 -6.841 1.00 96.94 348 ALA A CA 1
ATOM 2688 C C . ALA A 1 348 ? -7.542 3.581 -6.472 1.00 96.94 348 ALA A C 1
ATOM 2690 O O . ALA A 1 348 ? -6.737 3.353 -7.373 1.00 96.94 348 ALA A O 1
ATOM 2691 N N . VAL A 1 349 ? -7.220 3.482 -5.175 1.00 97.56 349 VAL A N 1
ATOM 2692 C CA . VAL A 1 349 ? -5.897 3.042 -4.695 1.00 97.56 349 VAL A CA 1
ATOM 2693 C C . VAL A 1 349 ? -5.584 1.625 -5.185 1.00 97.56 349 VAL A C 1
ATOM 2695 O O . VAL A 1 349 ? -4.519 1.401 -5.754 1.00 97.56 349 VAL A O 1
ATOM 2698 N N . ALA A 1 350 ? -6.516 0.676 -5.043 1.00 97.31 350 ALA A N 1
ATOM 2699 C CA . ALA A 1 350 ? -6.326 -0.699 -5.515 1.00 97.31 350 ALA A CA 1
ATOM 2700 C C . ALA A 1 350 ? -6.070 -0.765 -7.030 1.00 97.31 350 ALA A C 1
ATOM 2702 O O . ALA A 1 350 ? -5.131 -1.422 -7.477 1.00 97.31 350 ALA A O 1
ATOM 2703 N N . ARG A 1 351 ? -6.869 -0.039 -7.825 1.00 95.69 351 ARG A N 1
ATOM 2704 C CA . ARG A 1 351 ? -6.690 0.078 -9.280 1.00 95.69 351 ARG A CA 1
ATOM 2705 C C . ARG A 1 351 ? -5.330 0.675 -9.633 1.00 95.69 351 ARG A C 1
ATOM 2707 O O . ARG A 1 351 ? -4.695 0.219 -10.578 1.00 95.69 351 ARG A O 1
ATOM 2714 N N . PHE A 1 352 ? -4.911 1.717 -8.921 1.00 94.88 352 PHE A N 1
ATOM 2715 C CA . PHE A 1 352 ? -3.644 2.393 -9.170 1.00 94.88 352 PHE A CA 1
ATOM 2716 C C . PHE A 1 352 ? -2.453 1.457 -8.940 1.00 94.88 352 PHE A C 1
ATOM 2718 O O . PHE A 1 352 ? -1.575 1.337 -9.796 1.00 94.88 352 PHE A O 1
ATOM 2725 N N . LEU A 1 353 ? -2.467 0.753 -7.806 1.00 94.12 353 LEU A N 1
ATOM 2726 C CA . LEU A 1 353 ? -1.459 -0.242 -7.453 1.00 94.12 353 LEU A CA 1
ATOM 2727 C C . LEU A 1 353 ? -1.413 -1.374 -8.486 1.00 94.12 353 LEU A C 1
ATOM 2729 O O . LEU A 1 353 ? -0.339 -1.694 -8.979 1.00 94.12 353 LEU A O 1
ATOM 2733 N N . ALA A 1 354 ? -2.572 -1.876 -8.928 1.00 92.56 354 ALA A N 1
ATOM 2734 C CA . ALA A 1 354 ? -2.659 -2.918 -9.953 1.00 92.56 354 ALA A CA 1
ATOM 2735 C C . ALA A 1 354 ? -1.976 -2.550 -11.284 1.00 92.56 354 ALA A C 1
ATOM 2737 O O . ALA A 1 354 ? -1.544 -3.436 -12.019 1.00 92.56 354 ALA A O 1
ATOM 2738 N N . ARG A 1 355 ? -1.859 -1.251 -11.593 1.00 88.12 355 ARG A N 1
ATOM 2739 C CA . ARG A 1 355 ? -1.200 -0.735 -12.804 1.00 88.12 355 ARG A CA 1
ATOM 2740 C C . ARG A 1 355 ? 0.268 -0.342 -12.600 1.00 88.12 355 ARG A C 1
ATOM 2742 O O . ARG A 1 355 ? 0.871 0.225 -13.510 1.00 88.12 355 ARG A O 1
ATOM 2749 N N . GLY A 1 356 ? 0.844 -0.567 -11.416 1.00 81.25 356 GLY A N 1
ATOM 2750 C CA . GLY A 1 356 ? 2.206 -0.122 -11.088 1.00 81.25 356 GLY A CA 1
ATOM 2751 C C . GLY A 1 356 ? 2.373 1.405 -11.122 1.00 81.25 356 GLY A C 1
ATOM 2752 O O . GLY A 1 356 ? 3.472 1.908 -11.365 1.00 81.25 356 GLY A O 1
ATOM 2753 N N . GLY A 1 357 ? 1.270 2.142 -10.943 1.00 69.25 357 GLY A N 1
ATOM 2754 C CA . GLY A 1 357 ? 1.216 3.601 -11.008 1.00 69.25 357 GLY A CA 1
ATOM 2755 C C . GLY A 1 357 ? 1.333 4.222 -12.405 1.00 69.25 357 GLY A C 1
ATOM 2756 O O . GLY A 1 357 ? 1.565 5.429 -12.517 1.00 69.25 357 GLY A O 1
ATOM 2757 N N . GLY A 1 358 ? 1.169 3.421 -13.464 1.00 61.69 358 GLY A N 1
ATOM 2758 C CA . GLY A 1 358 ? 0.853 3.926 -14.798 1.00 61.69 358 GLY A CA 1
ATOM 2759 C C . GLY A 1 358 ? -0.645 4.211 -14.913 1.00 61.69 358 GLY A C 1
ATOM 2760 O O . GLY A 1 358 ? -1.458 3.293 -14.785 1.00 61.69 358 GLY A O 1
ATOM 2761 N N . GLU A 1 359 ? -1.027 5.467 -15.142 1.00 48.59 359 GLU A N 1
ATOM 2762 C CA . GLU A 1 359 ? -2.389 5.804 -15.581 1.00 48.59 359 GLU A CA 1
ATOM 2763 C C . GLU A 1 359 ? -2.496 5.902 -17.096 1.00 48.59 359 GLU A C 1
ATOM 2765 O O . GLU A 1 359 ? -1.594 6.518 -17.712 1.00 48.59 359 GLU A O 1
#

InterPro domains:
  IPR000160 GGDEF domain [PS50887] (90-223)
  IPR013407 CRISPR-associated protein Cmr2 [TIGR02577] (75-211)
  IPR043128 Reverse transcriptase/Diguanylate cyclase domain [G3DSA:3.30.70.270] (89-234)
  IPR054767 Cas10/Cmr2, second palm domain [PF22335] (91-219)

Secondary structure (DSSP, 8-state):
-HHHHHHHHHHHHTT--GGGGB-SS-S-TTS-B-GGGGSGGGGSHHHHHHHHT--HHHHGGGHHHHHHHHHHHHHHHHHHHHHHTSPPP-EEEEEEEEETTHHHHHHHHHHHHHHHHHHHHHHHHHHHHHHHHHHHHTTTTTSEEEEE-SS-EEEEEETTTHHHHHHHHHHHHHHHHTS--EEEEEEEEETTS-HHHHHHHHHHHHHHHHHSTT--EEEEEE--SSSPPEEEEEEHHHHHHHTHHHHHHHHH--STT-B-TTHHHHHHHHHTT--S-SHHHHHHHHHHHHHTB---TT-HHHHHHHHHHHHHHHHHHHHHHHHHHHH--SS----PPPHHHHHHHHHHHHHHHHTTT--

pLDDT: mean 92.95, std 8.73, range [44.88, 98.88]

Organism: Thermomicrobium roseum (NCBI:txid500)

Radius of gyration: 24.02 Å; chains: 1; bounding box: 64×40×75 Å

Sequence (359 aa):
EAYRDAFELLVTSLGERPQRYRRSGLGVDTFPYDGAFLYEATLEWPALLEELGLDPETNDPLRTQVEKIHRAARSALMELYRVVGQRPSRYVAVLVLDGDSMGEWLSRALAEGGEAAHHEISHKLASFAQAAQQVFTGSFSNAVPIYLGGDDVLALAPAEEAVPLALALAERFHMVTGGRTVSAGIALAHWLEPLGDLLHAARDAEKRAKRLPGKDAIAVELQPRGGEIVRVVAKRTALTELKLGDLIDRFRREGPGSLSGRLPTDLRVAARALSTADESFRAVLVRSVKRQGEWPDGAIAERDQLVTRLHAFARSYDVLRRDSEESSSTAIPRTVPEGPAQLAEWLAVARFLARGGGE